Protein AF-A0A3M7PTI3-F1 (afdb_monomer_lite)

Radius of gyration: 28.19 Å; chains: 1; bounding box: 56×35×84 Å

Foldseek 3Di:
DVVVVVVVLVVVLVVVLVVVVVPDDVVVSVVSVVVSVLVVVPPPDDPVVNVVSVVVVVVVVVVPDPPPVVVVPPPPPPDDDPDDDDPDDDDDDDDDDDPDPDPPVVVVVVVVVVVVVVVVPPPVVVVVVVVVVVVVPPDPPCPPVNVVVVVVVQVVADDFDAQPVPRDTHSDPVRNVVVVVVVD

Secondary structure (DSSP, 8-state):
-HHHHHHHHHHHHHHHHHHHHTS--HHHHHHHHHHHHHHHHHTTS-HHHHHHHHHHHHHHHHTTT-TTSTHHHHTT------------PPPP---------SSTHHHHHHHHHHHHHHHHT--THHHHHHHHHHHHHS-----HHHHHHHHHHHHTSSSPEEPTTT--EESSHHHHHHHHHTT-

Sequence (184 aa):
MIKKIRNQHQNTYNSCIDRLSNSFNPFLIKSIKFRFQTSQVLINKDLHEKHRIYKILWISRIFGSSGKCEQLFTKKCDHEYQVQNISSFKSDDTPIDNQESDAELSFSENLITIDKELSVLNLNAGEKAIHYREKAMTEIATSQETLNVVKTALSKHVNPVPCDLCGKLMKNIKGVKLHMAKKT

Organism: Brachionus plicatilis (NCBI:txid10195)

Structure (mmCIF, N/CA/C/O backbone):
data_AF-A0A3M7PTI3-F1
#
_entry.id   AF-A0A3M7PTI3-F1
#
loop_
_atom_site.group_PDB
_atom_site.id
_atom_site.type_symbol
_atom_site.label_atom_id
_atom_site.label_alt_id
_atom_site.label_comp_id
_atom_site.label_asym_id
_atom_site.label_entity_id
_atom_site.label_seq_id
_atom_site.pdbx_PDB_ins_code
_atom_site.Cartn_x
_atom_site.Cartn_y
_atom_site.Cartn_z
_atom_site.occupancy
_atom_site.B_iso_or_equiv
_atom_site.auth_seq_id
_atom_site.auth_comp_id
_atom_site.auth_asym_id
_atom_site.auth_atom_id
_atom_site.pdbx_PDB_model_num
ATOM 1 N N . MET A 1 1 ? 17.511 17.808 -38.546 1.00 71.56 1 MET A N 1
ATOM 2 C CA . MET A 1 1 ? 18.053 16.776 -37.630 1.00 71.56 1 MET A CA 1
ATOM 3 C C . MET A 1 1 ? 16.999 16.202 -36.671 1.00 71.56 1 MET A C 1
ATOM 5 O O . MET A 1 1 ? 16.724 15.013 -36.748 1.00 71.56 1 MET A O 1
ATOM 9 N N . ILE A 1 2 ? 16.321 17.018 -35.851 1.00 68.56 2 ILE A N 1
ATOM 10 C CA . ILE A 1 2 ? 15.352 16.555 -34.825 1.00 68.56 2 ILE A CA 1
ATOM 11 C C . ILE A 1 2 ? 14.176 15.727 -35.392 1.00 68.56 2 ILE A C 1
ATOM 13 O O . ILE A 1 2 ? 13.780 14.729 -34.796 1.00 68.56 2 ILE A O 1
ATOM 17 N N . LYS A 1 3 ? 13.641 16.084 -36.571 1.00 73.69 3 LYS A N 1
ATOM 18 C CA . LYS A 1 3 ? 12.562 15.315 -37.231 1.00 73.69 3 LYS A CA 1
ATOM 19 C C . LYS A 1 3 ? 12.991 13.886 -37.610 1.00 73.69 3 LYS A C 1
ATOM 21 O O . LYS A 1 3 ? 12.205 12.961 -37.456 1.00 73.69 3 LYS A O 1
ATOM 26 N N . LYS A 1 4 ? 14.248 13.700 -38.038 1.00 76.81 4 LYS A N 1
ATOM 27 C CA . LYS A 1 4 ? 14.803 12.391 -38.427 1.00 76.81 4 LYS A CA 1
ATOM 28 C C . LYS A 1 4 ? 14.941 11.468 -37.209 1.00 76.81 4 LYS A C 1
ATOM 30 O O . LYS A 1 4 ? 14.513 10.323 -37.265 1.00 76.81 4 LYS A O 1
ATOM 35 N N . ILE A 1 5 ? 15.416 12.015 -36.085 1.00 72.12 5 ILE A N 1
ATOM 36 C CA . ILE A 1 5 ? 15.526 11.300 -34.800 1.00 72.12 5 ILE A CA 1
ATOM 37 C C . ILE A 1 5 ? 14.142 10.876 -34.289 1.00 72.12 5 ILE A C 1
ATOM 39 O O . ILE A 1 5 ? 13.960 9.737 -33.867 1.00 72.12 5 ILE A O 1
ATOM 43 N N . ARG A 1 6 ? 13.139 11.761 -34.378 1.00 72.06 6 ARG A N 1
ATOM 44 C CA . ARG A 1 6 ? 11.764 11.446 -33.960 1.00 72.06 6 ARG A CA 1
ATOM 45 C C . ARG A 1 6 ? 11.162 10.299 -34.774 1.00 72.06 6 ARG A C 1
ATOM 47 O O . ARG A 1 6 ? 10.568 9.400 -34.188 1.00 72.06 6 ARG A O 1
ATOM 54 N N . ASN A 1 7 ? 11.349 10.316 -36.094 1.00 74.69 7 ASN A N 1
ATOM 55 C CA . ASN A 1 7 ? 10.838 9.268 -36.979 1.00 74.69 7 ASN A CA 1
ATOM 56 C C . ASN A 1 7 ? 11.512 7.919 -36.709 1.00 74.69 7 ASN A C 1
ATOM 58 O O . ASN A 1 7 ? 10.826 6.907 -36.604 1.00 74.69 7 ASN A O 1
ATOM 62 N N . GLN A 1 8 ? 12.831 7.903 -36.507 1.00 76.25 8 GLN A N 1
ATOM 63 C CA . GLN A 1 8 ? 13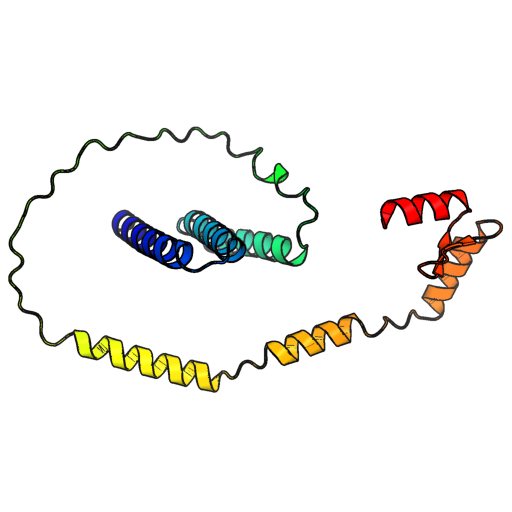.553 6.676 -36.168 1.00 76.25 8 GLN A CA 1
ATOM 64 C C . GLN A 1 8 ? 13.070 6.091 -34.831 1.00 76.25 8 GLN A C 1
ATOM 66 O O . GLN A 1 8 ? 12.761 4.907 -34.752 1.00 76.25 8 GLN A O 1
ATOM 71 N N . HIS A 1 9 ? 12.906 6.930 -33.805 1.00 72.31 9 HIS A N 1
ATOM 72 C CA . HIS A 1 9 ? 12.435 6.497 -32.488 1.00 72.31 9 HIS A CA 1
ATOM 73 C C . HIS A 1 9 ? 10.982 5.981 -32.517 1.00 72.31 9 HIS A C 1
ATOM 75 O O . HIS A 1 9 ? 10.638 5.049 -31.789 1.00 72.31 9 HIS A O 1
ATOM 81 N N . GLN A 1 10 ? 10.128 6.561 -33.370 1.00 77.50 10 GLN A N 1
ATOM 82 C CA . GLN A 1 10 ? 8.754 6.099 -33.579 1.00 77.50 10 GLN A CA 1
ATOM 83 C C . GLN A 1 10 ? 8.707 4.743 -34.295 1.00 77.50 10 GLN A C 1
ATOM 85 O O . GLN A 1 10 ? 7.961 3.860 -33.873 1.00 77.50 10 GLN A O 1
ATOM 90 N N . ASN A 1 11 ? 9.535 4.555 -35.323 1.00 79.00 11 ASN A N 1
ATOM 91 C CA . ASN A 1 11 ? 9.608 3.302 -36.075 1.00 79.00 11 ASN A CA 1
ATOM 92 C C . ASN A 1 11 ? 10.130 2.150 -35.205 1.00 79.00 11 ASN A C 1
ATOM 94 O O . ASN A 1 11 ? 9.539 1.069 -35.198 1.00 79.00 11 ASN A O 1
ATOM 98 N N . THR A 1 12 ? 11.169 2.395 -34.399 1.00 79.19 12 THR A N 1
ATOM 99 C CA . THR A 1 12 ? 11.689 1.406 -33.440 1.00 79.19 12 THR A CA 1
ATOM 100 C C . THR A 1 12 ? 10.638 1.022 -32.399 1.00 79.19 12 THR A C 1
ATOM 102 O O . THR A 1 12 ? 10.484 -0.152 -32.071 1.00 79.19 12 THR A O 1
ATOM 105 N N . TYR A 1 13 ? 9.876 1.993 -31.892 1.00 81.50 13 TYR A N 1
ATOM 106 C CA . TYR A 1 13 ? 8.816 1.722 -30.925 1.00 81.50 13 TYR A CA 1
ATOM 107 C C . TYR A 1 13 ? 7.664 0.905 -31.508 1.00 81.50 13 TYR A C 1
ATOM 109 O O . TYR A 1 13 ? 7.232 -0.052 -30.867 1.00 81.50 13 TYR A O 1
ATOM 117 N N . ASN A 1 14 ? 7.192 1.250 -32.708 1.00 79.31 14 ASN A N 1
ATOM 118 C CA . ASN A 1 14 ? 6.122 0.503 -33.369 1.00 79.31 14 ASN A CA 1
ATOM 119 C C . ASN A 1 14 ? 6.553 -0.956 -33.599 1.00 79.31 14 ASN A C 1
ATOM 121 O O . ASN A 1 14 ? 5.846 -1.866 -33.181 1.00 79.31 14 ASN A O 1
ATOM 125 N N . SER A 1 15 ? 7.778 -1.177 -34.090 1.00 81.56 15 SER A N 1
ATOM 126 C CA . SER A 1 15 ? 8.360 -2.521 -34.245 1.00 81.56 15 SER A CA 1
ATOM 127 C C . SER A 1 15 ? 8.436 -3.301 -32.920 1.00 81.56 15 SER A C 1
ATOM 129 O O . SER A 1 15 ? 8.090 -4.482 -32.863 1.00 81.56 15 SER A O 1
ATOM 131 N N . CYS A 1 16 ? 8.819 -2.645 -31.817 1.00 74.19 16 CYS A N 1
ATOM 132 C CA . CYS A 1 16 ? 8.805 -3.255 -30.482 1.00 74.19 16 CYS A CA 1
ATOM 133 C C . CYS A 1 16 ? 7.392 -3.626 -30.012 1.00 74.19 16 CYS A C 1
ATOM 135 O O . CYS A 1 16 ? 7.199 -4.712 -29.466 1.00 74.19 16 CYS A O 1
ATOM 137 N N . ILE A 1 17 ? 6.405 -2.746 -30.202 1.00 76.19 17 ILE A N 1
ATOM 138 C CA . ILE A 1 17 ? 5.009 -3.022 -29.835 1.00 76.19 17 ILE A CA 1
ATOM 139 C C . ILE A 1 17 ? 4.450 -4.179 -30.658 1.00 76.19 17 ILE A C 1
ATOM 141 O O . ILE A 1 17 ? 3.803 -5.046 -30.075 1.00 76.19 17 ILE A O 1
ATOM 145 N N . ASP A 1 18 ? 4.744 -4.240 -31.954 1.00 76.06 18 ASP A N 1
ATOM 146 C CA . ASP A 1 18 ? 4.277 -5.317 -32.828 1.00 76.06 18 ASP A CA 1
ATOM 147 C C . ASP A 1 18 ? 4.868 -6.667 -32.396 1.00 76.06 18 ASP A C 1
ATOM 149 O O . ASP A 1 18 ? 4.129 -7.638 -32.215 1.00 76.06 18 ASP A O 1
ATOM 153 N N . ARG A 1 19 ? 6.170 -6.719 -32.077 1.00 76.38 19 ARG A N 1
ATOM 154 C CA . ARG A 1 19 ? 6.822 -7.927 -31.529 1.00 76.38 19 ARG A CA 1
ATOM 155 C C . ARG A 1 19 ? 6.236 -8.359 -30.182 1.00 76.38 19 ARG A C 1
ATOM 157 O O . ARG A 1 19 ? 6.054 -9.550 -29.943 1.00 76.38 19 ARG A O 1
ATOM 164 N N . LEU A 1 20 ? 5.918 -7.406 -29.308 1.00 68.62 20 LEU A N 1
ATOM 165 C CA . LEU A 1 20 ? 5.354 -7.681 -27.983 1.00 68.62 20 LEU A CA 1
ATOM 166 C C . LEU A 1 20 ? 3.861 -8.016 -28.021 1.00 68.62 20 LEU A C 1
ATOM 168 O O . LEU A 1 20 ? 3.383 -8.752 -27.161 1.00 68.62 20 LEU A O 1
ATOM 172 N N . SER A 1 21 ? 3.125 -7.511 -29.012 1.00 73.06 21 SER A N 1
ATOM 173 C CA . SER A 1 21 ? 1.706 -7.824 -29.204 1.00 73.06 21 SER A CA 1
ATOM 174 C C . SER A 1 21 ? 1.482 -9.308 -29.505 1.00 73.06 21 SER A C 1
ATOM 176 O O . SER A 1 21 ? 0.486 -9.875 -29.065 1.00 73.06 21 SER A O 1
ATOM 178 N N . ASN A 1 22 ? 2.474 -9.953 -30.127 1.00 70.19 22 ASN A N 1
ATOM 179 C CA . ASN A 1 22 ? 2.485 -11.386 -30.412 1.00 70.19 22 ASN A CA 1
ATOM 180 C C . ASN A 1 22 ? 2.979 -12.244 -29.226 1.00 70.19 22 ASN A C 1
ATOM 182 O O . ASN A 1 22 ? 2.854 -13.465 -29.258 1.00 70.19 22 ASN A O 1
ATOM 186 N N . SER A 1 23 ? 3.510 -11.625 -28.163 1.00 57.84 23 SER A N 1
ATOM 187 C CA . SER A 1 23 ? 4.118 -12.286 -26.998 1.00 57.84 23 SER A CA 1
ATOM 188 C C . SER A 1 23 ? 3.422 -11.844 -25.699 1.00 57.84 23 SER A C 1
ATOM 190 O O . SER A 1 23 ? 3.958 -11.085 -24.896 1.00 57.84 23 SER A O 1
ATOM 192 N N . PHE A 1 24 ? 2.178 -12.295 -25.533 1.00 61.03 24 PHE A N 1
ATOM 193 C CA . PHE A 1 24 ? 1.308 -12.262 -24.345 1.00 61.03 24 PHE A CA 1
ATOM 194 C C . PHE A 1 24 ? 1.852 -11.634 -23.035 1.00 61.03 24 PHE A C 1
ATOM 196 O O . PHE A 1 24 ? 2.381 -12.329 -22.172 1.00 61.03 24 PHE A O 1
ATOM 203 N N . ASN A 1 25 ? 1.567 -10.339 -22.811 1.00 72.31 25 ASN A N 1
ATOM 204 C CA . ASN A 1 25 ? 1.122 -9.795 -21.512 1.00 72.31 25 ASN A CA 1
ATOM 205 C C . ASN A 1 25 ? 0.532 -8.368 -21.689 1.00 72.31 25 ASN A C 1
ATOM 207 O O . ASN A 1 25 ? 1.282 -7.408 -21.908 1.00 72.31 25 ASN A O 1
ATOM 211 N N . PRO A 1 26 ? -0.792 -8.163 -21.545 1.00 72.56 26 PRO A N 1
ATOM 212 C CA . PRO A 1 26 ? -1.424 -6.855 -21.751 1.00 72.56 26 PRO A CA 1
ATOM 213 C C . PRO A 1 26 ? -0.962 -5.776 -20.754 1.00 72.56 26 PRO A C 1
ATOM 215 O O . PRO A 1 26 ? -1.008 -4.583 -21.074 1.00 72.56 26 PRO A O 1
ATOM 218 N N . PHE A 1 27 ? -0.466 -6.157 -19.571 1.00 71.44 27 PHE A N 1
ATOM 219 C CA . PHE A 1 27 ? 0.100 -5.209 -18.606 1.00 71.44 27 PHE A CA 1
ATOM 220 C C . PHE A 1 27 ? 1.460 -4.669 -19.054 1.00 71.44 27 PHE A C 1
ATOM 222 O O . PHE A 1 27 ? 1.721 -3.473 -18.893 1.00 71.44 27 PHE A O 1
ATOM 229 N N . LEU A 1 28 ? 2.306 -5.506 -19.665 1.00 70.31 28 LEU A N 1
ATOM 230 C CA . LEU A 1 28 ? 3.590 -5.061 -20.215 1.00 70.31 28 LEU A CA 1
ATOM 231 C C . LEU A 1 28 ? 3.373 -4.095 -21.382 1.00 70.31 28 LEU A C 1
ATOM 233 O O . LEU A 1 28 ? 3.987 -3.029 -21.407 1.00 70.31 28 LEU A O 1
ATOM 237 N N . ILE A 1 29 ? 2.418 -4.392 -22.269 1.00 75.81 29 ILE A N 1
ATOM 238 C CA . ILE A 1 29 ? 2.058 -3.508 -23.389 1.00 75.81 29 ILE A CA 1
ATOM 239 C C . ILE A 1 29 ? 1.570 -2.144 -22.878 1.00 75.81 29 ILE A C 1
ATOM 241 O O . ILE A 1 29 ? 2.022 -1.105 -23.366 1.00 75.81 29 ILE A O 1
ATOM 245 N N . LYS A 1 30 ? 0.696 -2.116 -21.859 1.00 77.94 30 LYS A N 1
ATOM 246 C CA . LYS A 1 30 ? 0.254 -0.858 -21.229 1.00 77.94 30 LYS A CA 1
ATOM 247 C C . LYS A 1 30 ? 1.417 -0.094 -20.591 1.00 77.94 30 LYS A C 1
ATOM 249 O O . LYS A 1 30 ? 1.514 1.120 -20.766 1.00 77.94 30 LYS A O 1
ATOM 254 N N . SER A 1 31 ? 2.318 -0.785 -19.891 1.00 77.19 31 SER A N 1
ATOM 255 C CA . SER A 1 31 ? 3.470 -0.138 -19.253 1.00 77.19 31 SER A CA 1
ATOM 256 C C . SER A 1 31 ? 4.439 0.461 -20.276 1.00 77.19 31 SER A C 1
ATOM 258 O O . SER A 1 31 ? 4.943 1.565 -20.067 1.00 77.19 31 SER A O 1
ATOM 260 N N . ILE A 1 32 ? 4.664 -0.224 -21.397 1.00 75.81 32 ILE A N 1
ATOM 261 C CA . ILE A 1 32 ? 5.559 0.230 -22.466 1.00 75.81 32 ILE A CA 1
ATOM 262 C C . ILE A 1 32 ? 4.947 1.411 -23.224 1.00 75.81 32 ILE A C 1
ATOM 264 O O . ILE A 1 32 ? 5.637 2.411 -23.428 1.00 75.81 32 ILE A O 1
ATOM 268 N N . LYS A 1 33 ? 3.640 1.366 -23.529 1.00 80.81 33 LYS A N 1
ATOM 269 C CA . LYS A 1 33 ? 2.897 2.509 -24.093 1.00 80.81 33 LYS A CA 1
ATOM 270 C C . LYS A 1 33 ? 3.020 3.757 -23.220 1.00 80.81 33 LYS A C 1
ATOM 272 O O . LYS A 1 33 ? 3.342 4.834 -23.721 1.00 80.81 33 LYS A O 1
ATOM 277 N N . PHE A 1 34 ? 2.837 3.600 -21.910 1.00 82.19 34 PHE A N 1
ATOM 278 C CA . PHE A 1 34 ? 2.948 4.702 -20.955 1.00 82.19 34 PHE A CA 1
ATOM 279 C C . PHE A 1 34 ? 4.361 5.304 -20.908 1.00 82.19 34 PHE A C 1
ATOM 281 O O . PHE A 1 34 ? 4.526 6.527 -20.942 1.00 82.19 34 PHE A O 1
ATOM 288 N N . ARG A 1 35 ? 5.400 4.457 -20.878 1.00 77.69 35 ARG A N 1
ATOM 289 C CA . ARG A 1 35 ? 6.800 4.912 -20.895 1.00 77.69 35 ARG A CA 1
ATOM 290 C C . ARG A 1 35 ? 7.136 5.651 -22.188 1.00 77.69 35 ARG A C 1
ATOM 292 O O . ARG A 1 35 ? 7.761 6.702 -22.127 1.00 77.69 35 ARG A O 1
ATOM 299 N N . PHE A 1 36 ? 6.677 5.157 -23.334 1.00 80.44 36 PHE A N 1
ATOM 300 C CA . PHE A 1 36 ? 6.942 5.798 -24.617 1.00 80.44 36 PHE A CA 1
ATOM 301 C C . PHE A 1 36 ? 6.259 7.161 -24.758 1.00 80.44 36 PHE A C 1
ATOM 303 O O . PHE A 1 36 ? 6.906 8.130 -25.155 1.00 80.44 36 PHE A O 1
ATOM 310 N N . GLN A 1 37 ? 4.983 7.266 -24.373 1.00 78.75 37 GLN A N 1
ATOM 311 C CA . GLN A 1 37 ? 4.271 8.550 -24.350 1.00 78.75 37 GLN A CA 1
ATOM 312 C C . GLN A 1 37 ? 4.980 9.563 -23.448 1.00 78.75 37 GLN A C 1
ATOM 314 O O . GLN A 1 37 ? 5.185 10.711 -23.835 1.00 78.75 37 GLN A O 1
ATOM 319 N N . THR A 1 38 ? 5.436 9.111 -22.281 1.00 75.69 38 THR A N 1
ATOM 320 C CA . THR A 1 38 ? 6.223 9.935 -21.363 1.00 75.69 38 THR A CA 1
ATOM 321 C C . THR A 1 38 ? 7.528 10.413 -22.005 1.00 75.69 38 THR A C 1
ATOM 323 O O . THR A 1 38 ? 7.844 11.600 -21.950 1.00 75.69 38 THR A O 1
ATOM 326 N N . SER A 1 39 ? 8.283 9.517 -22.646 1.00 74.94 39 SER A N 1
ATOM 327 C CA . SER A 1 39 ? 9.538 9.867 -23.317 1.00 74.94 39 SER A CA 1
ATOM 328 C C . SER A 1 39 ? 9.328 10.896 -24.428 1.00 74.94 39 SER A C 1
ATOM 330 O O . SER A 1 39 ? 10.098 11.849 -24.509 1.00 74.94 39 SER A O 1
ATOM 332 N N . GLN A 1 40 ? 8.261 10.779 -25.225 1.00 77.62 40 GLN A N 1
ATOM 333 C CA . GLN A 1 40 ? 7.938 11.756 -26.274 1.00 77.62 40 GLN A CA 1
ATOM 334 C C . GLN A 1 40 ? 7.678 13.162 -25.714 1.00 77.62 40 GLN A C 1
ATOM 336 O O . GLN A 1 40 ? 8.149 14.151 -26.279 1.00 77.62 40 GLN A O 1
ATOM 341 N N . VAL A 1 41 ? 7.000 13.261 -24.565 1.00 78.69 41 VAL A N 1
ATOM 342 C CA . VAL A 1 41 ? 6.769 14.542 -23.870 1.00 78.69 41 VAL A CA 1
ATOM 343 C C . VAL A 1 41 ? 8.081 15.155 -23.363 1.00 78.69 41 VAL A C 1
ATOM 345 O O . VAL A 1 41 ? 8.218 16.378 -23.326 1.00 78.69 41 VAL A O 1
ATOM 348 N N . LEU A 1 42 ? 9.065 14.325 -23.010 1.00 76.62 42 LEU A N 1
ATOM 349 C CA . LEU A 1 42 ? 10.337 14.766 -22.436 1.00 76.62 42 LEU A CA 1
ATOM 350 C C . LEU A 1 42 ? 11.366 15.226 -23.478 1.00 76.62 42 LEU A C 1
ATOM 352 O O . LEU A 1 42 ? 12.219 16.040 -23.134 1.00 76.62 42 LEU A O 1
ATOM 356 N N . ILE A 1 43 ? 11.306 14.765 -24.734 1.00 79.12 43 ILE A N 1
ATOM 357 C CA . ILE A 1 43 ? 12.365 15.002 -25.742 1.00 79.12 43 ILE A CA 1
ATOM 358 C C . ILE A 1 43 ? 12.677 16.495 -25.958 1.00 79.12 43 ILE A C 1
ATOM 360 O O . ILE A 1 43 ? 13.843 16.842 -26.124 1.00 79.12 43 ILE A O 1
ATOM 364 N N . ASN A 1 44 ? 11.685 17.388 -25.871 1.00 79.38 44 ASN A N 1
ATOM 365 C CA . ASN A 1 44 ? 11.873 18.830 -26.111 1.00 79.38 44 ASN A CA 1
ATOM 366 C C . ASN A 1 44 ? 11.874 19.686 -24.833 1.00 79.38 44 ASN A C 1
ATOM 368 O O . ASN A 1 44 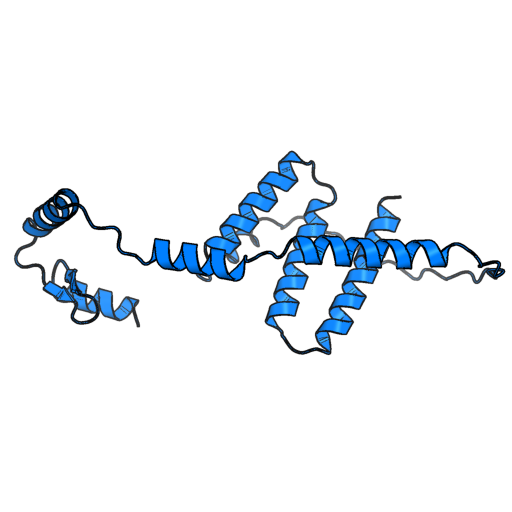? 11.759 20.908 -24.913 1.00 79.38 44 ASN A O 1
ATOM 372 N N . LYS A 1 45 ? 11.928 19.066 -23.651 1.00 82.44 45 LYS A N 1
ATOM 373 C CA . LYS A 1 45 ? 11.906 19.786 -22.374 1.00 82.44 45 LYS A CA 1
ATOM 374 C C . LYS A 1 45 ? 13.324 20.026 -21.861 1.00 82.44 45 LYS A C 1
ATOM 376 O O . LYS A 1 45 ? 14.213 19.191 -22.046 1.00 82.44 45 LYS A O 1
ATOM 381 N N . ASP A 1 46 ? 13.505 21.161 -21.197 1.00 89.81 46 ASP A N 1
ATOM 382 C CA . ASP A 1 46 ? 14.731 21.472 -20.469 1.00 89.81 46 ASP A CA 1
ATOM 383 C C . ASP A 1 46 ? 14.993 20.441 -19.351 1.00 89.81 46 ASP A C 1
ATOM 385 O O . ASP A 1 46 ? 14.065 19.788 -18.856 1.00 89.81 46 ASP A O 1
ATOM 389 N N . LEU A 1 47 ? 16.260 20.274 -18.967 1.00 80.00 47 LEU A N 1
ATOM 390 C CA . LEU A 1 47 ? 16.698 19.298 -17.968 1.00 80.00 47 LEU A CA 1
ATOM 391 C C . LEU A 1 47 ? 15.977 19.464 -16.619 1.00 80.00 47 LEU A C 1
ATOM 393 O O . LEU A 1 47 ? 15.596 18.463 -16.003 1.00 80.00 47 LEU A O 1
ATOM 397 N N . HIS A 1 48 ? 15.721 20.703 -16.193 1.00 80.00 48 HIS A N 1
ATOM 398 C CA . HIS A 1 48 ? 15.007 20.978 -14.946 1.00 80.00 48 HIS A CA 1
ATOM 399 C C . HIS A 1 48 ? 13.556 20.468 -14.997 1.00 80.00 48 HIS A C 1
ATOM 401 O O . HIS A 1 48 ? 13.063 19.826 -14.063 1.00 80.00 48 HIS A O 1
ATOM 407 N N . GLU A 1 49 ? 12.883 20.671 -16.130 1.00 80.19 49 GLU A N 1
ATOM 408 C CA . GLU A 1 49 ? 11.499 20.238 -16.325 1.00 80.19 49 GLU A CA 1
ATOM 409 C C . GLU A 1 49 ? 11.401 18.715 -16.496 1.00 80.19 49 GLU A C 1
ATOM 411 O O . GLU A 1 49 ? 10.475 18.086 -15.976 1.00 80.19 49 GLU A O 1
ATOM 416 N N . LYS A 1 50 ? 12.403 18.089 -17.131 1.00 85.12 50 LYS A N 1
ATOM 417 C CA . LYS A 1 50 ? 12.524 16.624 -17.188 1.00 85.12 50 LYS A CA 1
ATOM 418 C C . LYS A 1 50 ? 12.594 16.020 -15.789 1.00 85.12 50 LYS A C 1
ATOM 420 O O . LYS A 1 50 ? 11.859 15.078 -15.496 1.00 85.12 50 LYS A O 1
ATOM 425 N N . HIS A 1 51 ? 13.424 16.587 -14.915 1.00 75.88 51 HIS A N 1
ATOM 426 C CA . HIS A 1 51 ? 13.579 16.113 -13.540 1.00 75.88 51 HIS A CA 1
ATOM 427 C C . HIS A 1 51 ? 12.281 16.265 -12.730 1.00 75.88 51 HIS A C 1
ATOM 429 O O . HIS A 1 51 ? 11.879 15.349 -12.005 1.00 75.88 51 HIS A O 1
ATOM 435 N N . ARG A 1 52 ? 11.563 17.381 -12.912 1.00 83.31 52 ARG A N 1
ATOM 436 C CA . ARG A 1 52 ? 10.252 17.616 -12.291 1.00 83.31 52 ARG A CA 1
ATOM 437 C C . ARG A 1 52 ? 9.212 16.576 -12.719 1.00 83.31 52 ARG A C 1
ATOM 439 O O . ARG A 1 52 ? 8.535 16.009 -11.861 1.00 83.31 52 ARG A O 1
ATOM 446 N N . ILE A 1 53 ? 9.113 16.290 -14.018 1.00 82.19 53 ILE A N 1
ATOM 447 C CA . ILE A 1 53 ? 8.184 15.286 -14.562 1.00 82.19 53 ILE A CA 1
ATOM 448 C C . ILE A 1 53 ? 8.551 13.881 -14.065 1.00 82.19 53 ILE A C 1
ATOM 450 O O . ILE A 1 53 ? 7.672 13.136 -13.630 1.00 82.19 53 ILE A O 1
ATOM 454 N N . TYR A 1 54 ? 9.841 13.533 -14.048 1.00 81.69 54 TYR A N 1
ATOM 455 C CA . TYR A 1 54 ? 10.305 12.229 -13.562 1.00 81.69 54 TYR A CA 1
ATOM 456 C C . TYR A 1 54 ? 9.967 12.016 -12.082 1.00 81.69 54 TYR A C 1
ATOM 458 O O . TYR A 1 54 ? 9.501 10.943 -11.699 1.00 81.69 54 TYR A O 1
ATOM 466 N N . LYS A 1 55 ? 10.117 13.061 -11.258 1.00 83.69 55 LYS A N 1
ATOM 467 C CA . LYS A 1 55 ? 9.742 13.040 -9.839 1.00 83.69 55 LYS A CA 1
ATOM 468 C C . LYS A 1 55 ? 8.240 12.804 -9.649 1.00 83.69 55 LYS A C 1
ATOM 470 O O . LYS A 1 55 ? 7.863 11.990 -8.811 1.00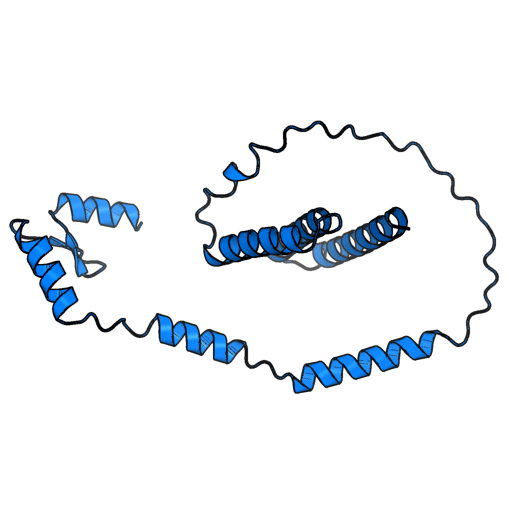 83.69 55 LYS A O 1
ATOM 475 N N . ILE A 1 56 ? 7.390 13.456 -10.447 1.00 75.94 56 ILE A N 1
ATOM 476 C CA . ILE A 1 56 ? 5.928 13.260 -10.409 1.00 75.94 56 ILE A CA 1
ATOM 477 C C . ILE A 1 56 ? 5.563 11.820 -10.787 1.00 75.94 56 ILE A C 1
ATOM 479 O O . ILE A 1 56 ? 4.829 11.160 -10.055 1.00 75.94 56 ILE A O 1
ATOM 483 N N . LEU A 1 57 ? 6.119 11.302 -11.883 1.00 78.56 57 LEU A N 1
ATOM 484 C CA . LEU A 1 57 ? 5.845 9.940 -12.354 1.00 78.56 57 LEU A CA 1
ATOM 485 C C . LEU A 1 57 ? 6.330 8.868 -11.379 1.00 78.56 57 LEU A C 1
ATOM 487 O O . LEU A 1 57 ? 5.660 7.852 -11.186 1.00 78.56 57 LEU A O 1
ATOM 491 N N . TRP A 1 58 ? 7.482 9.093 -10.749 1.00 79.06 58 TRP A N 1
ATOM 492 C CA . TRP A 1 58 ? 8.022 8.200 -9.732 1.00 79.06 58 TRP A CA 1
ATOM 493 C C . TRP A 1 58 ? 7.131 8.165 -8.484 1.00 79.06 58 TRP A C 1
ATOM 495 O O . TRP A 1 58 ? 6.801 7.082 -8.003 1.00 79.06 58 TRP A O 1
ATOM 505 N N . ILE A 1 59 ? 6.639 9.324 -8.029 1.00 68.62 59 ILE A N 1
ATOM 506 C CA . ILE A 1 59 ? 5.656 9.419 -6.937 1.00 68.62 59 ILE A CA 1
ATOM 507 C C . ILE A 1 59 ? 4.366 8.672 -7.312 1.00 68.62 59 ILE A C 1
ATOM 509 O O . ILE A 1 59 ? 3.906 7.830 -6.543 1.00 68.62 59 ILE A O 1
ATOM 513 N N . SER A 1 60 ? 3.816 8.885 -8.512 1.00 69.12 60 SER A N 1
ATOM 514 C CA . SER A 1 60 ? 2.619 8.162 -8.975 1.00 69.12 60 SER A CA 1
ATOM 515 C C . SER A 1 60 ? 2.814 6.642 -9.040 1.00 69.12 60 SER A C 1
ATOM 517 O O . SER A 1 60 ? 1.854 5.897 -8.852 1.00 69.12 60 SER A O 1
ATOM 519 N N . ARG A 1 61 ? 4.045 6.166 -9.270 1.00 71.94 61 ARG A N 1
ATOM 520 C CA . ARG A 1 61 ? 4.386 4.736 -9.273 1.00 71.94 61 ARG A CA 1
ATOM 521 C C . ARG A 1 61 ? 4.484 4.143 -7.863 1.00 71.94 61 ARG A C 1
ATOM 523 O O . ARG A 1 61 ? 4.140 2.979 -7.692 1.00 71.94 61 ARG A O 1
ATOM 530 N N . ILE A 1 62 ? 4.924 4.921 -6.872 1.00 67.50 62 ILE A N 1
ATOM 531 C CA . ILE A 1 62 ? 5.002 4.493 -5.462 1.00 67.50 62 ILE A CA 1
ATOM 532 C C . ILE A 1 62 ? 3.618 4.448 -4.819 1.00 67.50 62 ILE A C 1
ATOM 534 O O . ILE A 1 62 ? 3.299 3.497 -4.113 1.00 67.50 62 ILE A O 1
ATOM 538 N N . PHE A 1 63 ? 2.769 5.437 -5.099 1.00 61.94 63 PHE A N 1
ATOM 539 C CA . PHE A 1 63 ? 1.432 5.541 -4.504 1.00 61.94 63 PHE A CA 1
ATOM 540 C C . PHE A 1 63 ? 0.361 4.705 -5.219 1.00 61.94 63 PHE A C 1
ATOM 542 O O . PHE A 1 63 ? -0.818 5.042 -5.136 1.00 61.94 63 PHE A O 1
ATOM 549 N N . GLY A 1 64 ? 0.782 3.631 -5.903 1.00 47.38 64 GLY A N 1
ATOM 550 C CA . GLY A 1 64 ? -0.032 2.535 -6.437 1.00 47.38 64 GLY A CA 1
ATOM 551 C C . GLY A 1 64 ? -1.531 2.812 -6.525 1.00 47.38 64 GLY A C 1
ATOM 552 O O . GLY A 1 64 ? -2.253 2.588 -5.562 1.00 47.38 64 GLY A O 1
ATOM 553 N N . SER A 1 65 ? -1.972 3.304 -7.686 1.00 45.38 65 SER A N 1
ATOM 554 C CA . SER A 1 65 ? -3.337 3.206 -8.225 1.00 45.38 65 SER A CA 1
ATOM 555 C C . SER A 1 65 ? -4.455 2.871 -7.220 1.00 45.38 65 SER A C 1
ATOM 557 O O . SER A 1 65 ? -5.097 1.827 -7.318 1.00 45.38 65 SER A O 1
ATOM 559 N N . SER A 1 66 ? -4.786 3.795 -6.318 1.00 44.34 66 SER A N 1
ATOM 560 C CA . SER A 1 66 ? -6.208 3.980 -6.025 1.00 44.34 66 SER A CA 1
ATOM 561 C C . SER A 1 66 ? -6.777 4.670 -7.266 1.00 44.34 66 SER A C 1
ATOM 563 O O . SER A 1 66 ? -6.248 5.703 -7.675 1.00 44.34 66 SER A O 1
ATOM 565 N N . GLY A 1 67 ? -7.750 4.061 -7.950 1.00 44.75 67 GLY A N 1
ATOM 566 C CA . GLY A 1 67 ? -8.238 4.423 -9.297 1.00 44.75 67 GLY A CA 1
ATOM 567 C C . GLY A 1 67 ? -8.885 5.811 -9.457 1.00 44.75 67 GLY A C 1
ATOM 568 O O . GLY A 1 67 ? -9.842 5.966 -10.201 1.00 44.75 67 GLY A O 1
ATOM 569 N N . LYS A 1 68 ? -8.402 6.828 -8.739 1.00 46.91 68 LYS A N 1
ATOM 570 C CA . LYS A 1 68 ? -8.882 8.212 -8.742 1.00 46.91 68 LYS A CA 1
ATOM 571 C C . LYS A 1 68 ? -7.883 9.211 -9.341 1.00 46.91 68 LYS A C 1
ATOM 573 O O . LYS A 1 68 ? -8.251 10.361 -9.545 1.00 46.91 68 LYS A O 1
ATOM 578 N N . CYS A 1 69 ? -6.644 8.807 -9.646 1.00 45.59 69 CYS A N 1
ATOM 579 C CA . CYS A 1 69 ? -5.636 9.712 -10.226 1.00 45.59 69 CYS A CA 1
ATOM 580 C C . CYS A 1 69 ? -5.762 9.912 -11.751 1.00 45.59 69 CYS A C 1
ATOM 582 O O . CYS A 1 69 ? -5.268 10.912 -12.266 1.00 45.59 69 CYS A O 1
ATOM 584 N N . GLU A 1 70 ? -6.452 9.025 -12.480 1.00 43.78 70 GLU A N 1
ATOM 585 C CA . GLU A 1 70 ? -6.595 9.133 -13.947 1.00 43.78 70 GLU A CA 1
ATOM 586 C C . GLU A 1 70 ? -7.384 10.377 -14.396 1.00 43.78 70 GLU A C 1
ATOM 588 O O . GLU A 1 70 ? -7.134 10.899 -15.479 1.00 43.78 70 GLU A O 1
ATOM 593 N N . GLN A 1 71 ? -8.268 10.928 -13.555 1.00 48.97 71 GLN A N 1
ATOM 594 C CA . GLN A 1 71 ? -9.068 12.108 -13.919 1.00 48.97 71 GLN A CA 1
ATOM 595 C C . GLN A 1 71 ? -8.322 13.445 -13.798 1.00 48.97 71 GLN A C 1
ATOM 597 O O . GLN A 1 71 ? -8.795 14.452 -14.327 1.00 48.97 71 GLN A O 1
ATOM 602 N N . LEU A 1 72 ? -7.169 13.496 -13.118 1.00 44.03 72 LEU A N 1
ATOM 603 C CA . LEU A 1 72 ? -6.450 14.764 -12.939 1.00 44.03 72 LEU A CA 1
ATOM 604 C C . LEU A 1 72 ? -5.633 15.175 -14.173 1.00 44.03 72 LEU A C 1
ATOM 606 O O . LEU A 1 72 ? -5.346 16.359 -14.333 1.00 44.03 72 LEU A O 1
ATOM 610 N N . PHE A 1 73 ? -5.281 14.231 -15.050 1.00 39.47 73 PHE A N 1
ATOM 611 C CA . PHE A 1 73 ? -4.433 14.504 -16.217 1.00 39.47 73 PHE A CA 1
ATOM 612 C C . PHE A 1 73 ? -5.208 14.719 -17.522 1.00 39.47 73 PHE A C 1
ATOM 614 O O . PHE A 1 73 ? -4.656 15.292 -18.455 1.00 39.47 73 PHE A O 1
ATOM 621 N N . THR A 1 74 ? -6.485 14.333 -17.595 1.00 44.06 74 THR A N 1
ATOM 622 C CA . THR A 1 74 ? -7.303 14.521 -18.807 1.00 44.06 74 THR A CA 1
ATOM 623 C C . THR A 1 74 ? -7.995 15.884 -18.879 1.00 44.06 74 THR A C 1
ATOM 625 O O . THR A 1 74 ? -8.382 16.300 -19.960 1.00 44.06 74 THR A O 1
ATOM 628 N N . LYS A 1 75 ? -8.109 16.626 -17.768 1.00 43.34 75 LYS A N 1
ATOM 629 C CA . LYS A 1 75 ? -8.892 17.880 -17.699 1.00 43.34 75 LYS A CA 1
ATOM 630 C C . LYS A 1 75 ? -8.152 19.174 -18.081 1.00 43.34 75 LYS A C 1
ATOM 632 O O . LYS A 1 75 ? -8.705 20.252 -17.889 1.00 43.34 75 LYS A O 1
ATOM 637 N N . LYS A 1 76 ? -6.902 19.113 -18.562 1.00 42.53 76 LYS A N 1
ATOM 638 C CA . LYS A 1 76 ? -6.103 20.319 -18.888 1.00 42.53 76 LYS A CA 1
ATOM 639 C C . LYS A 1 76 ? -5.387 20.297 -20.243 1.00 42.53 76 LYS A C 1
ATOM 641 O O . LYS A 1 76 ? -4.528 21.142 -20.477 1.00 42.53 76 LYS A O 1
ATOM 646 N N . CYS A 1 77 ? -5.748 19.380 -21.136 1.00 43.44 77 CYS A N 1
ATOM 647 C CA . CYS A 1 77 ? -5.137 19.269 -22.463 1.00 43.44 77 CYS A CA 1
ATOM 648 C C . CYS A 1 77 ? -6.154 19.496 -23.591 1.00 43.44 77 CYS A C 1
ATOM 650 O O . CYS A 1 77 ? -6.128 18.779 -24.581 1.00 43.44 77 CYS A O 1
ATOM 652 N N . ASP A 1 78 ? -7.018 20.504 -23.465 1.00 35.25 78 ASP A N 1
ATOM 653 C CA . ASP A 1 78 ? -7.881 20.963 -24.563 1.00 35.25 78 ASP A CA 1
ATOM 654 C C . ASP A 1 78 ? -7.171 22.059 -25.373 1.00 35.25 78 ASP A C 1
ATOM 656 O O . ASP A 1 78 ? -7.660 23.178 -25.510 1.00 35.25 78 ASP A O 1
ATOM 660 N N . HIS A 1 79 ? -5.963 21.769 -25.866 1.00 41.66 79 HIS A N 1
ATOM 661 C CA . HIS A 1 79 ? -5.337 22.618 -26.878 1.00 41.66 79 HIS A CA 1
ATOM 662 C C . HIS A 1 79 ? -5.360 21.875 -28.208 1.00 41.66 79 HIS A C 1
ATOM 664 O O . HIS A 1 79 ? -4.730 20.825 -28.348 1.00 41.66 79 HIS A O 1
ATOM 670 N N . GLU A 1 80 ? -6.151 22.410 -29.139 1.00 38.72 80 GLU A N 1
ATOM 671 C CA . GLU A 1 80 ? -6.404 21.879 -30.475 1.00 38.72 80 GLU A CA 1
ATOM 672 C C . GLU A 1 80 ? -5.102 21.480 -31.173 1.00 38.72 80 GLU A C 1
ATOM 674 O O . GLU A 1 80 ? -4.302 22.312 -31.603 1.00 38.72 80 GLU A O 1
ATOM 679 N N . TYR A 1 81 ? -4.896 20.173 -31.311 1.00 39.97 81 TYR A N 1
ATOM 680 C CA . TYR A 1 81 ? -3.892 19.636 -32.208 1.00 39.97 81 TYR A CA 1
ATOM 681 C C . TYR A 1 81 ? -4.547 19.475 -33.580 1.00 39.97 81 TYR A C 1
ATOM 683 O O . TYR A 1 81 ? -5.246 18.493 -33.829 1.00 39.97 81 TYR A O 1
ATOM 691 N N . GLN A 1 82 ? -4.354 20.449 -34.471 1.00 37.84 82 GLN A N 1
ATOM 692 C CA . GLN A 1 82 ? -4.718 20.268 -35.874 1.00 37.84 82 GLN A CA 1
ATOM 693 C C . GLN A 1 82 ? -3.814 19.190 -36.484 1.00 37.84 82 GLN A C 1
ATOM 695 O O . GLN A 1 82 ? -2.614 19.383 -36.684 1.00 37.84 82 GLN A O 1
ATOM 700 N N . VAL A 1 83 ? -4.406 18.031 -36.762 1.00 39.62 83 VAL A N 1
ATOM 701 C CA . VAL A 1 83 ? -3.783 16.946 -37.517 1.00 39.62 83 VAL A CA 1
ATOM 702 C C . VAL A 1 83 ? -3.772 17.357 -38.988 1.00 39.62 83 VAL A C 1
ATOM 704 O O . VAL A 1 83 ? -4.793 17.292 -39.668 1.00 39.62 83 VAL A O 1
ATOM 707 N N . GLN A 1 84 ? -2.621 17.802 -39.492 1.00 39.59 84 GLN A N 1
ATOM 708 C CA . GLN A 1 84 ? -2.419 17.939 -40.933 1.00 39.59 84 GLN A CA 1
ATOM 709 C C . GLN A 1 84 ? -2.344 16.543 -41.562 1.00 39.59 84 GLN A C 1
ATOM 711 O O . GLN A 1 84 ? -1.414 15.780 -41.296 1.00 39.59 84 GLN A O 1
ATOM 716 N N . ASN A 1 85 ? -3.338 16.231 -42.398 1.00 44.41 85 ASN A N 1
ATOM 717 C CA . ASN A 1 85 ? -3.329 15.101 -43.321 1.00 44.41 85 ASN A CA 1
ATOM 718 C C . ASN A 1 85 ? -2.073 15.173 -44.201 1.00 44.41 85 ASN A C 1
ATOM 720 O O . ASN A 1 85 ? -1.947 16.060 -45.043 1.00 44.41 85 ASN A O 1
ATOM 724 N N . ILE A 1 86 ? -1.149 14.233 -44.004 1.00 44.06 86 ILE A N 1
ATOM 725 C CA . ILE A 1 86 ? 0.000 14.036 -44.887 1.00 44.06 86 ILE A CA 1
ATOM 726 C C . ILE A 1 86 ? -0.492 13.198 -46.066 1.00 44.06 86 ILE A C 1
ATOM 728 O O . ILE A 1 86 ? -0.613 11.976 -45.979 1.00 44.06 86 ILE A O 1
ATOM 732 N N . SER A 1 87 ? -0.815 13.880 -47.160 1.00 40.75 87 SER A N 1
ATOM 733 C CA . SER A 1 87 ? -0.966 13.276 -48.476 1.00 40.75 87 SER A CA 1
ATOM 734 C C . SER A 1 87 ? 0.377 12.696 -48.941 1.00 40.75 87 SER A C 1
ATOM 736 O O . SER A 1 87 ? 1.408 13.363 -48.907 1.00 40.75 87 SER A O 1
ATOM 738 N N . SER A 1 88 ? 0.334 11.420 -49.331 1.00 43.22 88 SER A N 1
ATOM 739 C CA . SER A 1 88 ? 1.213 10.720 -50.283 1.00 43.22 88 SER A CA 1
ATOM 740 C C . SER A 1 88 ? 2.595 11.342 -50.560 1.00 43.22 88 SER A C 1
ATOM 742 O O . SER A 1 88 ? 2.726 12.209 -51.425 1.00 43.22 88 SER A O 1
ATOM 744 N N . PHE A 1 89 ? 3.642 10.816 -49.920 1.00 39.91 89 PHE A N 1
ATOM 745 C CA . PHE A 1 89 ? 5.021 10.994 -50.385 1.00 39.91 89 PHE A CA 1
ATOM 746 C C . PHE A 1 89 ? 5.394 9.821 -51.296 1.00 39.91 89 PHE A C 1
ATOM 748 O O . PHE A 1 89 ? 5.390 8.671 -50.859 1.00 39.91 89 PHE A O 1
ATOM 755 N N . LYS A 1 90 ? 5.677 10.122 -52.567 1.00 49.00 90 LYS A N 1
ATOM 756 C CA . LYS A 1 90 ? 6.279 9.183 -53.519 1.00 49.00 90 LYS A CA 1
ATOM 757 C C . LYS A 1 90 ? 7.744 8.971 -53.127 1.00 49.00 90 LYS A C 1
ATOM 759 O O . LYS A 1 90 ? 8.445 9.942 -52.848 1.00 49.00 90 LYS A O 1
ATOM 764 N N . SER A 1 91 ? 8.166 7.715 -53.054 1.00 50.62 91 SER A N 1
ATOM 765 C CA . SER A 1 91 ? 9.564 7.319 -52.912 1.00 50.62 91 SER A CA 1
ATOM 766 C C . SER A 1 91 ? 10.212 7.314 -54.292 1.00 50.62 91 SER A C 1
ATOM 768 O O . SER A 1 91 ? 9.747 6.593 -55.170 1.00 50.62 91 SER A O 1
ATOM 770 N N . ASP A 1 92 ? 11.256 8.118 -54.472 1.00 45.78 92 ASP A N 1
ATOM 771 C CA . ASP A 1 92 ? 12.127 8.030 -55.640 1.00 45.78 92 ASP A CA 1
ATOM 772 C C . ASP A 1 92 ? 13.177 6.940 -55.396 1.00 45.78 92 ASP A C 1
ATOM 774 O O . ASP A 1 92 ? 13.975 7.016 -54.456 1.00 45.78 92 ASP A O 1
ATOM 778 N N . ASP A 1 93 ? 13.152 5.919 -56.250 1.00 60.19 93 ASP A N 1
ATOM 779 C CA . ASP A 1 93 ? 14.109 4.819 -56.270 1.00 60.19 93 ASP A CA 1
ATOM 780 C C . ASP A 1 93 ? 15.450 5.320 -56.819 1.00 60.19 93 ASP A C 1
ATOM 782 O O . ASP A 1 93 ? 15.620 5.519 -58.023 1.00 60.19 93 ASP A O 1
ATOM 786 N N . THR A 1 94 ? 16.417 5.541 -55.928 1.00 61.00 94 THR A N 1
ATOM 787 C CA . THR A 1 94 ? 17.819 5.759 -56.314 1.00 61.00 94 THR A CA 1
ATOM 788 C C . THR A 1 94 ? 18.604 4.473 -56.038 1.00 61.00 94 THR A C 1
ATOM 790 O O . THR A 1 94 ? 18.494 3.954 -54.924 1.00 61.00 94 THR A O 1
ATOM 793 N N . PRO A 1 95 ? 19.393 3.938 -56.990 1.00 59.81 95 PRO A N 1
ATOM 794 C CA . PRO A 1 95 ? 20.177 2.729 -56.760 1.00 59.81 95 PRO A CA 1
ATOM 795 C C . PRO A 1 95 ? 21.286 3.010 -55.743 1.00 59.81 95 PRO A C 1
ATOM 797 O O . PRO A 1 95 ? 22.117 3.894 -55.946 1.00 59.81 95 PRO A O 1
ATOM 800 N N . ILE A 1 96 ? 21.271 2.272 -54.635 1.00 55.03 96 ILE A N 1
ATOM 801 C CA . ILE A 1 96 ? 22.349 2.255 -53.648 1.00 55.03 96 ILE A CA 1
ATOM 802 C C . ILE A 1 96 ? 23.374 1.235 -54.144 1.00 55.03 96 ILE A C 1
ATOM 804 O O . ILE A 1 96 ? 23.104 0.035 -54.140 1.00 55.03 96 ILE A O 1
ATOM 808 N N . ASP A 1 97 ? 24.525 1.722 -54.607 1.00 51.06 97 ASP A N 1
ATOM 809 C CA . ASP A 1 97 ? 25.690 0.882 -54.871 1.00 51.06 97 ASP A CA 1
ATOM 810 C C . ASP A 1 97 ? 26.271 0.401 -53.537 1.00 51.06 97 ASP A C 1
ATOM 812 O O . ASP A 1 97 ? 26.649 1.189 -52.666 1.00 51.06 97 ASP A O 1
ATOM 816 N N . ASN A 1 98 ? 26.300 -0.920 -53.380 1.00 61.53 98 ASN A N 1
ATOM 817 C CA . ASN A 1 98 ? 26.795 -1.608 -52.199 1.00 61.53 98 ASN A CA 1
ATOM 818 C C . ASN A 1 98 ? 28.327 -1.613 -52.206 1.00 61.53 98 ASN A C 1
ATOM 820 O O . ASN A 1 98 ? 28.949 -2.382 -52.939 1.00 61.53 98 ASN A O 1
ATOM 824 N N . GLN A 1 99 ? 28.934 -0.809 -51.339 1.00 57.44 99 GLN A N 1
ATOM 825 C CA . GLN A 1 99 ? 30.328 -0.982 -50.940 1.00 57.44 99 GLN A CA 1
ATOM 826 C C . GLN A 1 99 ? 30.388 -0.983 -49.408 1.00 57.44 99 GLN A C 1
ATOM 828 O O . GLN A 1 99 ? 30.648 0.031 -48.767 1.00 57.44 99 GLN A O 1
ATOM 833 N N . GLU A 1 100 ? 30.046 -2.136 -48.828 1.00 58.06 100 GLU A N 1
ATOM 834 C CA . GLU A 1 100 ? 29.928 -2.358 -47.386 1.00 58.06 100 GLU A CA 1
ATOM 835 C C . GLU A 1 100 ? 30.797 -3.555 -46.971 1.00 58.06 100 GLU A C 1
ATOM 837 O O . GLU A 1 100 ? 30.420 -4.715 -47.099 1.00 58.06 100 GLU A O 1
ATOM 842 N N . SER A 1 101 ? 32.004 -3.249 -46.509 1.00 64.38 101 SER A N 1
ATOM 843 C CA . SER A 1 101 ? 32.855 -4.090 -45.661 1.00 64.38 101 SER A CA 1
ATOM 844 C C . SER A 1 101 ? 33.866 -3.105 -45.077 1.00 64.38 101 SER A C 1
ATOM 846 O O . SER A 1 101 ? 34.645 -2.525 -45.823 1.00 64.38 101 SER A O 1
ATOM 848 N N . ASP A 1 102 ? 33.696 -2.581 -43.863 1.00 59.84 102 ASP A N 1
ATOM 849 C CA . ASP A 1 102 ? 34.366 -3.140 -42.678 1.00 59.84 102 ASP A CA 1
ATOM 850 C C . ASP A 1 102 ? 33.791 -2.572 -41.352 1.00 59.84 102 ASP A C 1
ATOM 852 O O . ASP A 1 102 ? 34.389 -2.701 -40.285 1.00 59.84 102 ASP A O 1
ATOM 856 N N . ALA A 1 103 ? 32.629 -1.907 -41.384 1.00 57.84 103 ALA A N 1
ATOM 857 C CA . ALA A 1 103 ? 32.077 -1.199 -40.218 1.00 57.84 103 ALA A CA 1
ATOM 858 C C . ALA A 1 103 ? 31.208 -2.066 -39.278 1.00 57.84 103 ALA A C 1
ATOM 860 O O . ALA A 1 103 ? 30.911 -1.641 -38.159 1.00 57.84 103 ALA A O 1
ATOM 861 N N . GLU A 1 104 ? 30.814 -3.279 -39.683 1.00 56.78 104 GLU A N 1
ATOM 862 C CA . GLU A 1 104 ? 29.923 -4.137 -38.879 1.00 56.78 104 GLU A CA 1
ATOM 863 C C . GLU A 1 104 ? 30.616 -4.811 -37.680 1.00 56.78 104 GLU A C 1
ATOM 865 O O . GLU A 1 104 ? 29.968 -5.083 -36.667 1.00 56.78 104 GLU A O 1
ATOM 870 N N . LEU A 1 105 ? 31.939 -5.010 -37.724 1.00 57.16 105 LEU A N 1
ATOM 871 C CA . LEU A 1 105 ? 32.683 -5.698 -36.654 1.00 57.16 105 LEU A CA 1
ATOM 872 C C . LEU A 1 105 ? 32.802 -4.872 -35.358 1.00 57.16 105 LEU A C 1
ATOM 874 O O . LEU A 1 105 ? 32.930 -5.432 -34.270 1.00 57.16 105 LEU A O 1
ATOM 878 N N . SER A 1 106 ? 32.677 -3.543 -35.446 1.00 60.94 106 SER A N 1
ATOM 879 C CA . SER A 1 106 ? 32.778 -2.645 -34.287 1.00 60.94 106 SER A CA 1
ATOM 880 C C . SER A 1 106 ? 31.566 -2.734 -33.344 1.0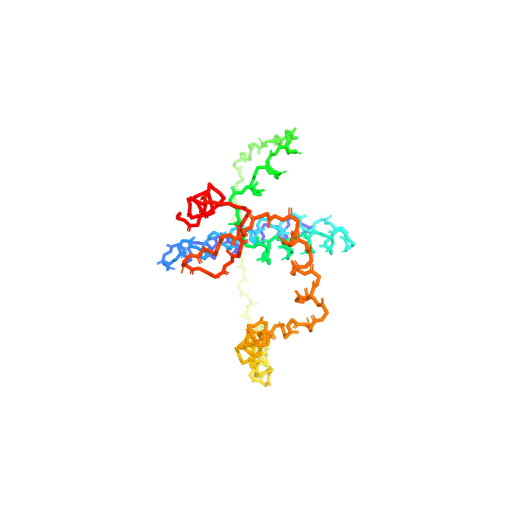0 60.94 106 SER A C 1
ATOM 882 O O . SER A 1 106 ? 31.678 -2.474 -32.143 1.00 60.94 106 SER A O 1
ATOM 884 N N . PHE A 1 107 ? 30.390 -3.126 -33.843 1.00 67.19 107 PHE A N 1
ATOM 885 C CA . PHE A 1 107 ? 29.180 -3.175 -33.016 1.00 67.19 107 PHE A CA 1
ATOM 886 C C . PHE A 1 107 ? 29.101 -4.428 -32.139 1.00 67.19 107 PHE A C 1
ATOM 888 O O . PHE A 1 107 ? 28.645 -4.345 -30.995 1.00 67.19 107 PHE A O 1
ATOM 895 N N . SER A 1 108 ? 29.576 -5.573 -32.632 1.00 71.00 108 SER A N 1
ATOM 896 C CA . SER A 1 108 ? 29.551 -6.833 -31.880 1.00 71.00 108 SER A CA 1
ATOM 897 C C . SER A 1 108 ? 30.471 -6.816 -30.658 1.00 71.00 108 SER A C 1
ATOM 899 O O . SER A 1 108 ? 30.095 -7.321 -29.602 1.00 71.00 108 SER A O 1
ATOM 901 N N . GLU A 1 109 ? 31.643 -6.187 -30.755 1.00 72.62 109 GLU A N 1
ATOM 902 C CA . GLU A 1 109 ? 32.609 -6.119 -29.647 1.00 72.62 109 GLU A CA 1
ATOM 903 C C . GLU A 1 109 ? 32.128 -5.212 -28.506 1.00 72.62 109 GLU A C 1
ATOM 905 O O . GLU A 1 109 ? 32.289 -5.531 -27.322 1.00 72.62 109 GLU A O 1
ATOM 910 N N . ASN A 1 110 ? 31.447 -4.116 -28.849 1.00 76.25 110 ASN A N 1
ATOM 911 C CA . ASN A 1 110 ? 30.846 -3.212 -27.870 1.00 76.25 110 ASN A CA 1
ATOM 912 C C . ASN A 1 110 ? 29.709 -3.888 -27.084 1.00 76.25 110 ASN A C 1
ATOM 914 O O . ASN A 1 110 ? 29.598 -3.700 -25.873 1.00 76.25 110 ASN A O 1
ATOM 918 N N . LEU A 1 111 ? 28.902 -4.730 -27.738 1.00 77.12 111 LEU A N 1
ATOM 919 C CA . LEU A 1 111 ? 27.844 -5.512 -27.082 1.00 77.12 111 LEU A CA 1
ATOM 920 C C . LEU A 1 111 ? 28.403 -6.530 -26.079 1.00 77.12 111 LEU A C 1
ATOM 922 O O . LEU A 1 111 ? 27.891 -6.637 -24.966 1.00 77.12 111 LEU A O 1
ATOM 926 N N . ILE A 1 112 ? 29.483 -7.227 -26.444 1.00 82.69 112 ILE A N 1
ATOM 927 C CA . ILE A 1 112 ? 30.151 -8.202 -25.565 1.00 82.69 112 ILE A CA 1
ATOM 928 C C . ILE A 1 112 ? 30.760 -7.511 -24.337 1.00 82.69 112 ILE A C 1
ATOM 930 O O . ILE A 1 112 ? 30.756 -8.066 -23.237 1.00 82.69 112 ILE A O 1
ATOM 934 N N . THR A 1 113 ? 31.274 -6.294 -24.511 1.00 82.75 113 THR A N 1
ATOM 935 C CA . THR A 1 113 ? 31.864 -5.514 -23.416 1.00 82.75 113 THR A CA 1
ATOM 936 C C . THR A 1 113 ? 30.797 -5.073 -22.412 1.00 82.75 113 THR A C 1
ATOM 938 O O . THR A 1 113 ? 30.978 -5.256 -21.209 1.00 82.75 113 THR A O 1
ATOM 941 N N . ILE A 1 114 ? 29.644 -4.597 -22.893 1.00 83.06 114 ILE A N 1
ATOM 942 C CA . ILE A 1 114 ? 28.520 -4.188 -22.035 1.00 83.06 114 ILE A CA 1
ATOM 943 C C . ILE A 1 114 ? 27.956 -5.376 -21.243 1.00 83.06 114 ILE A C 1
ATOM 945 O O . ILE A 1 114 ? 27.650 -5.231 -20.060 1.00 83.06 114 ILE A O 1
ATOM 949 N N . ASP A 1 115 ? 27.840 -6.556 -21.857 1.00 80.00 115 ASP A N 1
ATOM 950 C CA . ASP A 1 115 ? 27.329 -7.753 -21.175 1.00 80.00 115 ASP A CA 1
ATOM 951 C C . ASP A 1 115 ? 28.241 -8.187 -20.012 1.00 80.00 115 ASP A C 1
ATOM 953 O O . ASP A 1 115 ? 27.777 -8.464 -18.902 1.00 80.00 115 ASP A O 1
ATOM 957 N N . LYS A 1 116 ? 29.564 -8.123 -20.216 1.00 84.00 116 LYS A N 1
ATOM 958 C CA . LYS A 1 116 ? 30.550 -8.384 -19.156 1.00 84.00 116 LYS A CA 1
ATOM 959 C C . LYS A 1 116 ? 30.452 -7.370 -18.018 1.00 84.00 116 LYS A C 1
ATOM 961 O O . LYS A 1 116 ? 30.447 -7.779 -16.858 1.00 84.00 116 LYS A O 1
ATOM 966 N N . GLU A 1 117 ? 30.317 -6.080 -18.314 1.00 81.81 117 GLU A N 1
ATOM 967 C CA . GLU A 1 117 ? 30.155 -5.051 -17.276 1.00 81.81 117 GLU A CA 1
ATOM 968 C C . GLU A 1 117 ? 28.843 -5.211 -16.491 1.00 81.81 117 GLU A C 1
ATOM 970 O O . GLU A 1 117 ? 28.829 -5.071 -15.265 1.00 81.81 117 GLU A O 1
ATOM 975 N N . LEU A 1 118 ? 27.748 -5.588 -17.158 1.00 78.12 118 LEU A N 1
ATOM 976 C CA . LEU A 1 118 ? 26.468 -5.871 -16.502 1.00 78.12 118 LEU A CA 1
ATOM 977 C C . LEU A 1 118 ? 26.522 -7.129 -15.625 1.00 78.12 118 LEU A C 1
ATOM 979 O O . LEU A 1 118 ? 25.887 -7.154 -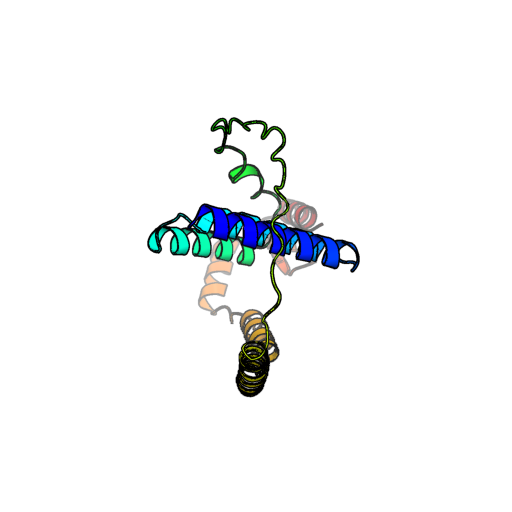14.568 1.00 78.12 118 LEU A O 1
ATOM 983 N N . SER A 1 119 ? 27.306 -8.140 -16.013 1.00 77.00 119 SER A N 1
ATOM 984 C CA . SER A 1 119 ? 27.502 -9.356 -15.213 1.00 77.00 119 SER A CA 1
ATOM 985 C C . SER A 1 119 ? 28.251 -9.084 -13.898 1.00 77.00 119 SER A C 1
ATOM 987 O O . SER A 1 119 ? 27.889 -9.628 -12.854 1.00 77.00 119 SER A O 1
ATOM 989 N N . VAL A 1 120 ? 29.231 -8.170 -13.915 1.00 77.25 120 VAL A N 1
ATOM 990 C CA . VAL A 1 120 ? 29.976 -7.730 -12.719 1.00 77.25 120 VAL A CA 1
ATOM 991 C C . VAL A 1 120 ? 29.089 -6.928 -11.773 1.00 77.25 120 VAL A C 1
ATOM 993 O O . VAL A 1 120 ? 29.266 -6.986 -10.555 1.00 77.25 120 VAL A O 1
ATOM 996 N N . LEU A 1 121 ? 28.099 -6.210 -12.308 1.00 69.50 121 LEU A N 1
ATOM 997 C CA . LEU A 1 121 ? 27.206 -5.400 -11.492 1.00 69.50 121 LEU A CA 1
ATOM 998 C C . LEU A 1 121 ? 26.268 -6.214 -10.599 1.00 69.50 121 LEU A C 1
ATOM 1000 O O . LEU A 1 121 ? 25.624 -5.560 -9.783 1.00 69.50 121 LEU A O 1
ATOM 1004 N N . ASN A 1 122 ? 26.217 -7.560 -10.719 1.00 63.62 122 ASN A N 1
ATOM 1005 C CA . ASN A 1 122 ? 25.472 -8.527 -9.888 1.00 63.62 122 ASN A CA 1
ATOM 1006 C C . ASN A 1 122 ? 24.555 -7.849 -8.862 1.00 63.62 122 ASN A C 1
ATOM 1008 O O . ASN A 1 122 ? 24.830 -7.762 -7.659 1.00 63.62 122 ASN A O 1
ATOM 1012 N N . LEU A 1 123 ? 23.498 -7.234 -9.392 1.00 62.53 123 LEU A N 1
ATOM 1013 C CA . LEU A 1 123 ? 22.634 -6.384 -8.606 1.00 62.53 123 LEU A CA 1
ATOM 1014 C C . LEU A 1 123 ? 21.726 -7.341 -7.849 1.00 62.53 123 LEU A C 1
ATOM 1016 O O . LEU A 1 123 ? 20.678 -7.732 -8.364 1.00 62.53 123 LEU A O 1
ATOM 1020 N N . ASN A 1 124 ? 22.086 -7.659 -6.604 1.00 72.75 124 ASN A N 1
ATOM 1021 C CA . ASN A 1 124 ? 21.201 -8.270 -5.603 1.00 72.75 124 ASN A CA 1
ATOM 1022 C C . ASN A 1 124 ? 20.046 -7.309 -5.230 1.00 72.75 124 ASN A C 1
ATOM 1024 O O . ASN A 1 124 ? 19.711 -7.082 -4.068 1.00 72.75 124 ASN A O 1
ATOM 1028 N N . ALA A 1 125 ? 19.425 -6.688 -6.234 1.00 68.81 125 ALA A N 1
ATOM 1029 C CA . ALA A 1 125 ? 18.256 -5.839 -6.130 1.00 68.81 125 ALA A CA 1
ATOM 1030 C C . ALA A 1 125 ? 17.075 -6.622 -5.547 1.00 68.81 125 ALA A C 1
ATOM 1032 O O . ALA A 1 125 ? 16.281 -6.042 -4.811 1.00 68.81 125 ALA A O 1
ATOM 1033 N N . GLY A 1 126 ? 17.004 -7.933 -5.814 1.00 73.88 126 GLY A N 1
ATOM 1034 C CA . GLY A 1 126 ? 16.057 -8.847 -5.175 1.00 73.88 126 GLY A CA 1
ATOM 1035 C C . GLY A 1 126 ? 16.238 -8.900 -3.657 1.00 73.88 126 GLY A C 1
ATOM 1036 O O . GLY A 1 126 ? 15.298 -8.605 -2.925 1.00 73.88 126 GLY A O 1
ATOM 1037 N N . GLU A 1 127 ? 17.453 -9.174 -3.174 1.00 81.06 127 GLU A N 1
ATOM 1038 C CA . GLU A 1 127 ? 17.740 -9.221 -1.731 1.00 81.06 127 GLU A CA 1
ATOM 1039 C C . GLU A 1 127 ? 17.557 -7.860 -1.059 1.00 81.06 127 GLU A C 1
ATOM 1041 O O . GLU A 1 127 ? 16.957 -7.781 0.011 1.00 81.06 127 GLU A O 1
ATOM 1046 N N . LYS A 1 128 ? 17.989 -6.762 -1.697 1.00 82.44 128 LYS A N 1
ATOM 1047 C CA . LYS A 1 128 ? 17.763 -5.410 -1.159 1.00 82.44 128 LYS A CA 1
ATOM 1048 C C . LYS A 1 128 ? 16.272 -5.082 -1.070 1.00 82.44 128 LYS A C 1
ATOM 1050 O O . LYS A 1 128 ? 15.840 -4.499 -0.078 1.00 82.44 128 LYS A O 1
ATOM 1055 N N . ALA A 1 129 ? 15.473 -5.463 -2.067 1.00 82.00 129 ALA A N 1
ATOM 1056 C CA . ALA A 1 129 ? 14.026 -5.257 -2.038 1.00 82.00 129 ALA A CA 1
ATOM 1057 C C . ALA A 1 129 ? 13.349 -6.073 -0.925 1.00 82.00 129 ALA A C 1
ATOM 1059 O O . ALA A 1 129 ? 12.472 -5.545 -0.237 1.00 82.00 129 ALA A O 1
ATOM 1060 N N . ILE A 1 130 ? 13.778 -7.321 -0.716 1.00 84.06 130 ILE A N 1
ATOM 1061 C CA . ILE A 1 130 ? 13.305 -8.168 0.387 1.00 84.06 130 ILE A CA 1
ATOM 1062 C C . ILE A 1 130 ? 13.689 -7.539 1.731 1.00 84.06 130 ILE A C 1
ATOM 1064 O O . ILE A 1 130 ? 12.808 -7.310 2.555 1.00 84.06 130 ILE A O 1
ATOM 1068 N N . HIS A 1 131 ? 14.947 -7.126 1.901 1.00 87.38 131 HIS A N 1
ATOM 1069 C CA . HIS A 1 131 ? 15.435 -6.487 3.124 1.00 87.38 131 HIS A CA 1
ATOM 1070 C C . HIS A 1 131 ? 14.652 -5.215 3.486 1.00 87.38 131 HIS A C 1
ATOM 1072 O O . HIS A 1 131 ? 14.244 -5.036 4.633 1.00 87.38 131 HIS A O 1
ATOM 1078 N N . TYR A 1 132 ? 14.386 -4.326 2.521 1.00 82.12 132 TYR A N 1
ATOM 1079 C CA . TYR A 1 132 ? 13.593 -3.120 2.790 1.00 82.12 132 TYR A CA 1
ATOM 1080 C C . TYR A 1 132 ? 12.134 -3.435 3.117 1.00 82.12 132 TYR A C 1
ATOM 1082 O O . TYR A 1 132 ? 11.537 -2.750 3.948 1.00 82.12 132 TYR A O 1
ATOM 1090 N N . ARG A 1 133 ? 11.557 -4.470 2.497 1.00 82.44 133 ARG A N 1
ATOM 1091 C CA . ARG A 1 133 ? 10.200 -4.921 2.812 1.00 82.44 133 ARG A CA 1
ATOM 1092 C C . ARG A 1 133 ? 10.127 -5.502 4.221 1.00 82.44 133 ARG A C 1
ATOM 1094 O O . ARG A 1 133 ? 9.227 -5.135 4.969 1.00 82.44 133 ARG A O 1
ATOM 1101 N N . GLU A 1 134 ? 11.073 -6.355 4.596 1.00 84.88 134 GLU A N 1
ATOM 1102 C CA . GLU A 1 134 ? 11.175 -6.915 5.946 1.00 84.88 134 GLU A CA 1
ATOM 1103 C C . GLU A 1 134 ? 11.374 -5.818 6.987 1.00 84.88 134 GLU A C 1
ATOM 1105 O O . GLU A 1 134 ? 10.654 -5.802 7.980 1.00 84.88 134 GLU A O 1
ATOM 1110 N N . LYS A 1 135 ? 12.251 -4.842 6.721 1.00 82.56 135 LYS A N 1
ATOM 1111 C CA . LYS A 1 135 ? 12.482 -3.678 7.590 1.00 82.56 135 LYS A CA 1
ATOM 1112 C C . LYS A 1 135 ? 11.261 -2.760 7.727 1.00 82.56 135 LYS A C 1
ATOM 1114 O O . LYS A 1 135 ? 11.085 -2.124 8.757 1.00 82.56 135 LYS A O 1
ATOM 1119 N N . ALA A 1 136 ? 10.425 -2.666 6.694 1.00 77.06 136 ALA A N 1
ATOM 1120 C CA . ALA A 1 136 ? 9.176 -1.905 6.747 1.00 77.06 136 ALA A CA 1
ATOM 1121 C C . ALA A 1 136 ? 8.050 -2.660 7.478 1.00 77.06 136 ALA A C 1
ATOM 1123 O O . ALA A 1 136 ? 7.142 -2.026 8.013 1.00 77.06 136 ALA A O 1
ATOM 1124 N N . MET A 1 137 ? 8.090 -3.998 7.474 1.00 74.06 137 MET A N 1
ATOM 1125 C CA . MET A 1 137 ? 7.107 -4.855 8.149 1.00 74.06 137 MET A CA 1
ATOM 1126 C C . MET A 1 137 ? 7.497 -5.220 9.581 1.00 74.06 137 MET A C 1
ATOM 1128 O O . MET A 1 137 ? 6.615 -5.572 10.360 1.00 74.06 137 MET A O 1
ATOM 1132 N N . THR A 1 138 ? 8.782 -5.140 9.938 1.00 68.69 138 THR A N 1
ATOM 1133 C CA . THR A 1 138 ? 9.220 -5.245 11.330 1.00 68.69 138 THR A CA 1
ATOM 1134 C C . THR A 1 138 ? 8.715 -4.013 12.059 1.00 68.69 138 THR A C 1
ATOM 1136 O O . THR A 1 138 ? 9.266 -2.922 11.949 1.00 68.69 138 THR A O 1
ATOM 1139 N N . GLU A 1 139 ? 7.566 -4.228 12.696 1.00 59.12 139 GLU A N 1
ATOM 1140 C CA . GLU A 1 139 ? 6.895 -3.416 13.696 1.00 59.12 139 GLU A CA 1
ATOM 1141 C C . GLU A 1 139 ? 7.696 -2.190 14.117 1.00 59.12 139 GLU A C 1
ATOM 1143 O O . GLU A 1 139 ? 8.719 -2.277 14.797 1.00 59.12 139 GLU A O 1
ATOM 1148 N N . ILE A 1 140 ? 7.166 -1.019 13.759 1.00 63.19 140 ILE A N 1
ATOM 1149 C CA . ILE A 1 140 ? 7.436 0.200 14.508 1.00 63.19 140 ILE A CA 1
ATOM 1150 C C . ILE A 1 140 ? 7.058 -0.152 15.943 1.00 63.19 140 ILE A C 1
ATOM 1152 O O . ILE A 1 140 ? 5.870 -0.187 16.262 1.00 63.19 140 ILE A O 1
ATOM 1156 N N . ALA A 1 141 ? 8.052 -0.481 16.769 1.00 60.94 141 ALA A N 1
ATOM 1157 C CA . ALA A 1 141 ? 7.881 -0.683 18.192 1.00 60.94 141 ALA A CA 1
ATOM 1158 C C . ALA A 1 141 ? 7.269 0.613 18.716 1.00 60.94 141 ALA A C 1
ATOM 1160 O O . ALA A 1 141 ? 7.948 1.631 18.868 1.00 60.94 141 ALA A O 1
ATOM 1161 N N . THR A 1 142 ? 5.944 0.620 18.849 1.00 65.94 142 THR A N 1
ATOM 1162 C CA . THR A 1 142 ? 5.212 1.804 19.265 1.00 65.94 142 THR A CA 1
ATOM 1163 C C . THR A 1 142 ? 5.706 2.114 20.659 1.00 65.94 142 THR A C 1
ATOM 1165 O O . THR A 1 142 ? 5.508 1.306 21.566 1.00 65.94 142 THR A O 1
ATOM 1168 N N . SER A 1 143 ? 6.399 3.245 20.811 1.00 80.12 143 SER A N 1
ATOM 1169 C CA . SER A 1 143 ? 6.929 3.655 22.105 1.00 80.12 143 SER A CA 1
ATOM 1170 C C . SER A 1 143 ? 5.808 3.632 23.141 1.00 80.12 143 SER A C 1
ATOM 1172 O O . SER A 1 143 ? 4.643 3.914 22.827 1.00 80.12 143 SER A O 1
ATOM 1174 N N . GLN A 1 144 ? 6.151 3.318 24.389 1.00 78.94 144 GLN A N 1
ATOM 1175 C CA . GLN A 1 144 ? 5.175 3.302 25.476 1.00 78.94 144 GLN A CA 1
ATOM 1176 C C . GLN A 1 144 ? 4.432 4.648 25.585 1.00 78.94 144 GLN A C 1
ATOM 1178 O O . GLN A 1 144 ? 3.238 4.678 25.882 1.00 78.94 144 GLN A O 1
ATOM 1183 N N . GLU A 1 145 ? 5.104 5.755 25.255 1.00 81.12 145 GLU A N 1
ATOM 1184 C CA . GLU A 1 145 ? 4.504 7.088 25.136 1.00 81.12 145 GLU A CA 1
ATOM 1185 C C . GLU A 1 145 ? 3.407 7.156 24.069 1.00 81.12 145 GLU A C 1
ATOM 1187 O O . GLU A 1 145 ? 2.309 7.633 24.354 1.00 81.12 145 GLU A O 1
ATOM 1192 N N . THR A 1 146 ? 3.648 6.625 22.866 1.00 81.31 146 THR A N 1
ATOM 1193 C CA . THR A 1 146 ? 2.646 6.601 21.785 1.00 81.31 146 THR A CA 1
ATOM 1194 C C . THR A 1 146 ? 1.413 5.805 22.208 1.00 81.31 146 THR A C 1
ATOM 1196 O O . THR A 1 146 ? 0.275 6.232 21.995 1.00 81.31 146 THR A O 1
ATOM 1199 N N . LEU A 1 147 ? 1.628 4.671 22.876 1.00 80.25 147 LEU A N 1
ATOM 1200 C CA . LEU A 1 147 ? 0.557 3.823 23.393 1.00 80.25 147 LEU A CA 1
ATOM 1201 C C . LEU A 1 147 ? -0.252 4.546 24.489 1.00 80.25 147 LEU A C 1
ATOM 1203 O O . LEU A 1 147 ? -1.485 4.485 24.492 1.00 80.25 147 LEU A O 1
ATOM 1207 N N . ASN A 1 148 ? 0.413 5.297 25.371 1.00 84.31 148 ASN A N 1
ATOM 1208 C CA . ASN A 1 148 ? -0.233 6.099 26.413 1.00 84.31 148 ASN A CA 1
ATOM 1209 C C . ASN A 1 148 ? -1.040 7.284 25.842 1.00 84.31 148 ASN A C 1
ATOM 1211 O O . ASN A 1 148 ? -2.136 7.572 26.336 1.00 84.31 148 ASN A O 1
ATOM 1215 N N . VAL A 1 149 ? -0.564 7.931 24.773 1.00 84.75 149 VAL A N 1
ATOM 1216 C CA . VAL A 1 149 ? -1.311 8.990 24.065 1.00 84.75 149 VAL A CA 1
ATOM 1217 C C . VAL A 1 149 ? -2.566 8.420 23.404 1.00 84.75 149 VAL A C 1
ATOM 1219 O O . VAL A 1 149 ? -3.644 9.000 23.537 1.00 84.75 149 VAL A O 1
ATOM 1222 N N . VAL A 1 150 ? -2.469 7.252 22.760 1.00 79.44 150 VAL A N 1
ATOM 1223 C CA . VAL A 1 150 ? -3.631 6.567 22.168 1.00 79.44 150 VAL A CA 1
ATOM 1224 C C . VAL A 1 150 ? -4.641 6.175 23.248 1.00 79.44 150 VAL A C 1
ATOM 1226 O O . VAL A 1 150 ? -5.834 6.435 23.084 1.00 79.44 150 VAL A O 1
ATOM 1229 N N . LYS A 1 151 ? -4.186 5.629 24.384 1.00 79.12 151 LYS A N 1
ATOM 1230 C CA . LYS A 1 151 ? -5.056 5.330 25.536 1.00 79.12 151 LYS A CA 1
ATOM 1231 C C . LYS A 1 151 ? -5.756 6.582 26.067 1.00 79.12 151 LYS A C 1
ATOM 1233 O O . LYS A 1 151 ? -6.958 6.538 26.297 1.00 79.12 151 LYS A O 1
ATOM 1238 N N . THR A 1 152 ? -5.044 7.700 26.203 1.00 83.19 152 THR A N 1
ATOM 1239 C CA . THR A 1 152 ? -5.616 8.979 26.669 1.00 83.19 152 THR A CA 1
ATOM 1240 C C . THR A 1 152 ? -6.597 9.585 25.660 1.00 83.19 152 THR A C 1
ATOM 1242 O O . THR A 1 152 ? -7.619 10.155 26.035 1.00 83.19 152 THR A O 1
ATOM 1245 N N . ALA A 1 153 ? -6.334 9.456 24.359 1.00 78.50 153 ALA A N 1
ATOM 1246 C CA . ALA A 1 153 ? -7.269 9.898 23.328 1.00 78.50 153 ALA A CA 1
ATOM 1247 C C . ALA A 1 153 ? -8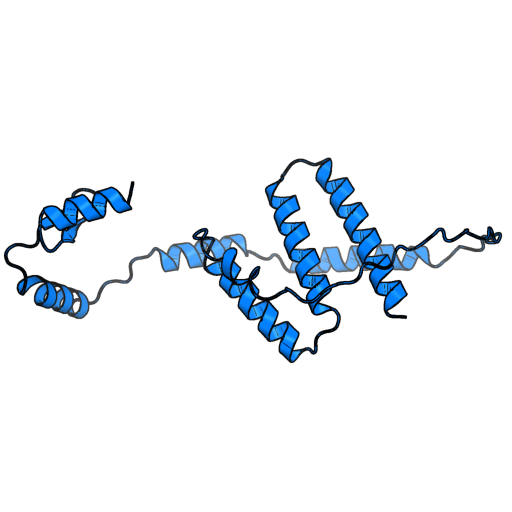.555 9.054 23.335 1.00 78.50 153 ALA A C 1
ATOM 1249 O O . ALA A 1 153 ? -9.651 9.589 23.155 1.00 78.50 153 ALA A O 1
ATOM 1250 N N . LEU A 1 154 ? -8.425 7.748 23.584 1.00 67.44 154 LEU A N 1
ATOM 1251 C CA . LEU A 1 154 ? -9.545 6.813 23.651 1.00 67.44 154 LEU A CA 1
ATOM 1252 C C . LEU A 1 154 ? -10.284 6.835 24.994 1.00 67.44 154 LEU A C 1
ATOM 1254 O O . LEU A 1 154 ? -11.460 6.490 25.011 1.00 67.44 154 LEU A O 1
ATOM 1258 N N . SER A 1 155 ? -9.665 7.285 26.090 1.00 73.12 155 SER A N 1
ATOM 1259 C CA . SER A 1 155 ? -10.330 7.398 27.399 1.00 73.12 155 SER A CA 1
ATOM 1260 C C . SER A 1 155 ? -11.456 8.437 27.409 1.00 73.12 155 SER A C 1
ATOM 1262 O O . SER A 1 155 ? -12.385 8.336 28.204 1.00 73.12 155 SER A O 1
ATOM 1264 N N . LYS A 1 156 ? -11.440 9.393 26.469 1.00 72.44 156 LYS A N 1
ATOM 1265 C CA . LYS A 1 156 ? -12.552 10.331 26.221 1.00 72.44 156 LYS A CA 1
ATOM 1266 C C . LYS A 1 156 ? -13.779 9.659 25.592 1.00 72.44 156 LYS A C 1
ATOM 1268 O O . LYS A 1 156 ? -14.809 10.306 25.390 1.00 72.44 156 LYS A O 1
ATOM 1273 N N . HIS A 1 157 ? -13.679 8.390 25.214 1.00 68.12 157 HIS A N 1
ATOM 1274 C CA . HIS A 1 157 ? -14.790 7.598 24.717 1.00 68.12 157 HIS A CA 1
ATOM 1275 C C . HIS A 1 157 ? -15.164 6.564 25.772 1.00 68.12 157 HIS A C 1
ATOM 1277 O O . HIS A 1 157 ? -14.349 5.742 26.174 1.00 68.12 157 HIS A O 1
ATOM 1283 N N . VAL A 1 158 ? -16.413 6.617 26.229 1.00 67.81 158 VAL A N 1
ATOM 1284 C CA . VAL A 1 158 ? -16.963 5.629 27.156 1.00 67.81 158 VAL A CA 1
ATOM 1285 C C . VAL A 1 158 ? -17.006 4.287 26.422 1.00 67.81 158 VAL A C 1
ATOM 1287 O O . VAL A 1 158 ? -17.774 4.133 25.475 1.00 67.81 158 VAL A O 1
ATOM 1290 N N . ASN A 1 159 ? -16.158 3.347 26.843 1.00 78.25 159 ASN A N 1
ATOM 1291 C CA . ASN A 1 159 ? -16.070 1.970 26.346 1.00 78.25 159 ASN A CA 1
ATOM 1292 C C . ASN A 1 159 ? -15.765 1.847 24.838 1.00 78.25 159 ASN A C 1
ATOM 1294 O O . ASN A 1 159 ? -16.648 1.499 24.047 1.00 78.25 159 ASN A O 1
ATOM 1298 N N . PRO A 1 160 ? -14.512 2.103 24.412 1.00 83.56 160 PRO A N 1
ATOM 1299 C CA . PRO A 1 160 ? -14.099 1.810 23.047 1.00 83.56 160 PRO A CA 1
ATOM 1300 C C . PRO A 1 160 ? -14.231 0.308 22.756 1.00 83.56 160 PRO A C 1
ATOM 1302 O O . PRO A 1 160 ? -13.827 -0.534 23.555 1.00 83.56 160 PRO A O 1
ATOM 1305 N N . VAL A 1 161 ? -14.792 -0.024 21.594 1.00 91.12 161 VAL A N 1
ATOM 1306 C CA . VAL A 1 161 ? -15.082 -1.405 21.182 1.00 91.12 161 VAL A CA 1
ATOM 1307 C C . VAL A 1 161 ? -13.998 -1.874 20.205 1.00 91.12 161 VAL A C 1
ATOM 1309 O O . VAL A 1 161 ? -13.781 -1.190 19.198 1.00 91.12 161 VAL A O 1
ATOM 1312 N N . PRO A 1 162 ? -13.296 -2.991 20.463 1.00 93.38 162 PRO A N 1
ATOM 1313 C CA . PRO A 1 162 ? -12.320 -3.539 19.524 1.00 93.38 162 PRO A CA 1
ATOM 1314 C C . PRO A 1 162 ? -13.003 -4.118 18.276 1.00 93.38 162 PRO A C 1
ATOM 1316 O O . PRO A 1 162 ? -14.125 -4.608 18.334 1.00 93.38 162 PRO A O 1
ATOM 1319 N N . CYS A 1 163 ? -12.331 -4.044 17.126 1.00 93.81 163 CYS A N 1
ATOM 1320 C CA . CYS A 1 163 ? -12.737 -4.739 15.904 1.00 93.81 163 CYS A CA 1
ATOM 1321 C C . CYS A 1 163 ? -12.176 -6.166 15.888 1.00 93.81 163 CYS A C 1
ATOM 1323 O O . CYS A 1 163 ? -10.955 -6.327 15.892 1.00 93.81 163 CYS A O 1
ATOM 1325 N N . ASP A 1 164 ? -13.037 -7.173 15.754 1.00 92.31 164 ASP A N 1
ATOM 1326 C CA . ASP A 1 164 ? -12.653 -8.593 15.820 1.00 92.31 164 ASP A CA 1
ATOM 1327 C C . ASP A 1 164 ? -11.652 -9.018 14.733 1.00 92.31 164 ASP A C 1
ATOM 1329 O O . ASP A 1 164 ? -10.828 -9.898 14.950 1.00 92.31 164 ASP A O 1
ATOM 1333 N N . LEU A 1 165 ? -11.670 -8.360 13.568 1.00 91.81 165 LEU A N 1
ATOM 1334 C CA . LEU A 1 165 ? -10.791 -8.713 12.447 1.00 91.81 165 LEU A CA 1
ATOM 1335 C C . LEU A 1 165 ? -9.383 -8.113 12.542 1.00 91.81 165 LEU A C 1
ATOM 1337 O O . LEU A 1 165 ? -8.480 -8.569 11.849 1.00 91.81 165 LEU A O 1
ATOM 1341 N N . CYS A 1 166 ? -9.187 -7.028 13.296 1.00 93.31 166 CYS A N 1
ATOM 1342 C CA . CYS A 1 166 ? -7.904 -6.308 13.277 1.00 93.31 166 CYS A CA 1
ATOM 1343 C C . CYS A 1 166 ? -7.452 -5.727 14.619 1.00 93.31 166 CYS A C 1
ATOM 1345 O O . CYS A 1 166 ? -6.459 -5.007 14.652 1.00 93.31 166 CYS A O 1
ATOM 1347 N N . GLY A 1 167 ? -8.200 -5.944 15.701 1.00 88.75 167 GLY A N 1
ATOM 1348 C CA . GLY A 1 167 ? -7.880 -5.454 17.045 1.00 88.75 167 GLY A CA 1
ATOM 1349 C C . GLY A 1 167 ? -7.997 -3.936 17.239 1.00 88.75 167 GLY A C 1
ATOM 1350 O O . GLY A 1 167 ? -7.809 -3.438 18.346 1.00 88.75 167 GLY A O 1
ATOM 1351 N N . LYS A 1 168 ? -8.321 -3.163 16.193 1.00 89.31 168 LYS A N 1
ATOM 1352 C CA . LYS A 1 168 ? -8.381 -1.698 16.282 1.00 89.31 168 LYS A CA 1
ATOM 1353 C C . LYS A 1 168 ? -9.582 -1.245 17.116 1.00 89.31 168 LYS A C 1
ATOM 1355 O O . LYS A 1 168 ? -10.718 -1.602 16.809 1.00 89.31 168 LYS A O 1
ATOM 1360 N N . LEU A 1 169 ? -9.326 -0.415 18.126 1.00 86.12 169 LEU A N 1
ATOM 1361 C CA . LEU A 1 169 ? -10.349 0.175 18.990 1.00 86.12 169 LEU A CA 1
ATOM 1362 C C . LEU A 1 169 ? -11.158 1.246 18.244 1.00 86.12 169 LEU A C 1
ATOM 1364 O O . LEU A 1 169 ? -10.597 2.143 17.611 1.00 86.12 169 LEU A O 1
ATOM 1368 N N . MET A 1 170 ? -12.483 1.156 18.334 1.00 90.81 170 MET A N 1
ATOM 1369 C CA . MET A 1 170 ? -13.446 2.072 17.722 1.00 90.81 170 MET A CA 1
ATOM 1370 C C . MET A 1 170 ? -14.249 2.800 18.794 1.00 90.81 170 MET A C 1
ATOM 1372 O O . MET A 1 170 ? -14.475 2.286 19.884 1.00 90.81 170 MET A O 1
ATOM 1376 N N . LYS A 1 171 ? -14.759 3.987 18.457 1.00 89.19 171 LYS A N 1
ATOM 1377 C CA . LYS A 1 171 ? -15.562 4.802 19.380 1.00 89.19 171 LYS A CA 1
ATOM 1378 C C . LYS A 1 171 ? -16.850 4.108 19.854 1.00 89.19 171 LYS A C 1
ATOM 1380 O O . LYS A 1 171 ? -17.326 4.415 20.936 1.00 89.19 171 LYS A O 1
ATOM 1385 N N . ASN A 1 172 ? -17.453 3.244 19.032 1.00 91.56 172 ASN A N 1
ATOM 1386 C CA . ASN A 1 172 ? -18.674 2.492 19.341 1.00 91.56 172 ASN A CA 1
ATOM 1387 C C . ASN A 1 172 ? -18.899 1.353 18.324 1.00 91.56 172 ASN A C 1
ATOM 1389 O O . ASN A 1 172 ? -18.219 1.278 17.298 1.00 91.56 172 ASN A O 1
ATOM 1393 N N . ILE A 1 173 ? -19.914 0.514 18.568 1.00 92.06 173 ILE A N 1
ATOM 1394 C CA . ILE A 1 173 ? -20.311 -0.611 17.694 1.00 92.06 173 ILE A CA 1
ATOM 1395 C C . ILE A 1 173 ? -20.662 -0.144 16.267 1.00 92.06 173 ILE A C 1
ATOM 1397 O O . ILE A 1 173 ? -20.334 -0.823 15.295 1.00 92.06 173 ILE A O 1
ATOM 1401 N N . LYS A 1 174 ? -21.285 1.037 16.101 1.00 94.56 174 LYS A N 1
ATOM 1402 C CA . LYS A 1 174 ? -21.567 1.601 14.762 1.00 94.56 174 LYS A CA 1
ATOM 1403 C C . LYS A 1 174 ? -20.272 1.859 13.982 1.00 94.56 174 LYS A C 1
ATOM 1405 O O . LYS A 1 174 ? -20.211 1.576 12.788 1.00 94.56 174 LYS A O 1
ATOM 1410 N N . GLY A 1 175 ? -19.232 2.344 14.661 1.00 92.69 175 GLY A N 1
ATOM 1411 C CA . GLY A 1 175 ? -17.896 2.529 14.102 1.00 92.69 175 GLY A CA 1
ATOM 1412 C C . GLY A 1 175 ? -17.254 1.215 13.658 1.00 92.69 175 GLY A C 1
ATOM 1413 O O . GLY A 1 175 ? -16.670 1.177 12.578 1.00 92.69 175 GLY A O 1
ATOM 1414 N N . VAL A 1 176 ? -17.428 0.133 14.427 1.00 93.75 176 VAL A N 1
ATOM 1415 C CA . VAL A 1 176 ? -16.964 -1.213 14.039 1.00 93.75 176 VAL A CA 1
ATOM 1416 C C . VAL A 1 176 ? -17.656 -1.675 12.753 1.00 93.75 176 VAL A C 1
ATOM 1418 O O . VAL A 1 176 ? -16.973 -2.031 11.795 1.00 93.75 176 VAL A O 1
ATOM 1421 N N . LYS A 1 177 ? -18.990 -1.567 12.668 1.00 95.25 177 LYS A N 1
ATOM 1422 C CA . LYS A 1 177 ? -19.747 -1.949 11.458 1.00 95.25 177 LYS A CA 1
ATOM 1423 C C . LYS A 1 177 ? -19.302 -1.168 10.215 1.00 95.25 177 LYS A C 1
ATOM 1425 O O . LYS A 1 177 ? -19.053 -1.764 9.171 1.00 95.25 177 LYS A O 1
ATOM 1430 N N . LEU A 1 178 ? -19.142 0.154 10.331 1.00 95.88 178 LEU A N 1
ATOM 1431 C CA . LEU A 1 178 ? -18.647 1.000 9.234 1.00 95.88 178 LEU A CA 1
ATOM 1432 C C . LEU A 1 178 ? -17.204 0.675 8.840 1.00 95.88 178 LEU A C 1
ATOM 1434 O O . LEU A 1 178 ? -16.850 0.746 7.664 1.00 95.88 178 LEU A O 1
ATOM 1438 N N . HIS A 1 179 ? -16.360 0.349 9.817 1.00 94.19 179 HIS A N 1
ATOM 1439 C CA . HIS A 1 179 ? -14.982 -0.046 9.567 1.00 94.19 179 HIS A CA 1
ATOM 1440 C C . HIS A 1 179 ? -14.903 -1.355 8.776 1.00 94.19 179 HIS A C 1
ATOM 1442 O O . HIS A 1 179 ? -14.126 -1.430 7.826 1.00 94.19 179 HIS A O 1
ATOM 1448 N N . MET A 1 180 ? -15.711 -2.354 9.143 1.00 93.81 180 MET A N 1
ATOM 1449 C CA . MET A 1 180 ? -15.770 -3.637 8.438 1.00 93.81 180 MET A CA 1
ATOM 1450 C C . MET A 1 180 ? -16.274 -3.461 7.001 1.00 93.81 180 MET A C 1
ATOM 1452 O O . MET A 1 180 ? -15.633 -3.954 6.082 1.00 93.81 180 MET A O 1
ATOM 1456 N N . ALA A 1 181 ? -17.328 -2.664 6.796 1.00 93.19 181 ALA A N 1
ATOM 1457 C CA . ALA A 1 181 ? -17.903 -2.411 5.470 1.00 93.19 181 ALA A CA 1
ATOM 1458 C C . ALA A 1 181 ? -16.964 -1.679 4.492 1.00 93.19 181 ALA A C 1
ATOM 1460 O O . ALA A 1 181 ? -17.167 -1.741 3.287 1.00 93.19 181 ALA A O 1
ATOM 1461 N N . LYS A 1 182 ? -15.954 -0.952 4.991 1.00 89.69 182 LYS A N 1
ATOM 1462 C CA . LYS A 1 182 ? -14.922 -0.310 4.152 1.00 89.69 182 LYS A CA 1
ATOM 1463 C C . LYS A 1 182 ? -13.745 -1.228 3.815 1.00 89.69 182 LYS A C 1
ATOM 1465 O O . LYS A 1 182 ? -12.909 -0.839 3.004 1.00 89.69 182 LYS A O 1
ATOM 1470 N N . LYS A 1 183 ? -13.606 -2.349 4.526 1.00 74.81 183 LYS A N 1
ATOM 1471 C CA . LYS A 1 183 ? -12.506 -3.308 4.356 1.00 74.81 183 LYS A CA 1
ATOM 1472 C C . LYS A 1 183 ? -12.896 -4.519 3.505 1.00 74.81 183 LYS A C 1
ATOM 1474 O O . LYS A 1 183 ? -11.989 -5.169 2.998 1.00 74.81 183 LYS A O 1
ATOM 1479 N N . THR A 1 184 ? -14.191 -4.811 3.390 1.00 55.44 184 THR A N 1
ATOM 1480 C CA . THR A 1 184 ? -14.782 -5.641 2.326 1.00 55.44 184 THR A CA 1
ATOM 1481 C C . THR A 1 184 ? -14.829 -4.872 1.020 1.00 55.44 184 THR A C 1
ATOM 1483 O O . THR A 1 184 ? -14.455 -5.461 -0.012 1.00 55.44 184 THR A O 1
#

pLDDT: mean 71.39, std 15.28, range [35.25, 95.88]